Protein AF-A0A9X8HI35-F1 (afdb_monomer_lite)

Organism: Aphanomyces astaci (NCBI:txid112090)

Sequence (193 aa):
MAGNSALKRKRQHNDDEKLNHTASVQFAREIKKIKAFEIQKVVKTLAKDPQNSALTASVEHLKSLDVAHLARRAMLSLGLDPPETKKAKASGSAAAGDNFELKALEASFLKHKRLLPLLNTWKAKAAERANKLFREENVILKQARENSKDDIADFLGENHKKNRPGQRARKQKALMEEQRKSGKAPPPSSTVP

Foldseek 3Di:
DDDPPDDPPPPDDDPLQVLLVVLLVVQLVQLVVVLVVVLVVLVVVCVVPVPPPVSVVVNVLSVPDDSSVLSCVLCVVLVRHHDDDPPDPPPPDDDPVSVVVSVVVSVVSSVDPSCVVSSVVSSVVSVVVVVVVVVVVVVVVVVVVVVVVVVVCVVVVVPPPDPDDDPVVVVVVVVVVVCVVVPPDDDPPPDDD

pLDDT: mean 79.18, std 15.28, range [38.41, 95.38]

Secondary structure (DSSP, 8-state):
-----S--------HHHHHHHHHHHHHHHHHHHHHHHHHHHHHHHHTT-TT-HHHHHHHHHHHH--HHHHHHHHHHHTT--PPPP------S---HHHHHHHHHHHHHHHT-TTTHHHHHHHHHHHHHHHHHHHHHHHHHHHHHHHHHHHHHHHHTT----PPPPPHHHHHHHHHHHHHHHTT-PPPP-----

Structure (mmCIF, N/CA/C/O backbone):
data_AF-A0A9X8HI35-F1
#
_entry.id   AF-A0A9X8HI35-F1
#
loop_
_atom_site.group_PDB
_atom_site.id
_atom_site.type_symbol
_atom_site.label_atom_id
_atom_site.label_alt_id
_atom_site.label_comp_id
_atom_site.label_asym_id
_atom_site.label_entity_id
_atom_site.label_seq_id
_atom_site.pdbx_PDB_ins_code
_atom_site.Cartn_x
_atom_site.Cartn_y
_atom_site.Cartn_z
_atom_site.occupancy
_atom_site.B_iso_or_equiv
_atom_site.auth_seq_id
_atom_site.auth_comp_id
_atom_site.auth_asym_id
_atom_site.auth_atom_id
_atom_site.pdbx_PDB_model_num
ATOM 1 N N . MET A 1 1 ? -19.971 -35.769 -17.568 1.00 54.28 1 MET A N 1
ATOM 2 C CA . MET A 1 1 ? -18.980 -35.983 -16.486 1.00 54.28 1 MET A CA 1
ATOM 3 C C . MET A 1 1 ? -17.585 -35.865 -17.093 1.00 54.28 1 MET A C 1
ATOM 5 O O . MET A 1 1 ? -17.437 -36.287 -18.228 1.00 54.28 1 MET A O 1
ATOM 9 N N . ALA A 1 2 ? -16.627 -35.299 -16.344 1.00 44.62 2 ALA A N 1
ATOM 10 C CA . ALA A 1 2 ? -15.348 -34.675 -16.748 1.00 44.62 2 ALA A CA 1
ATOM 11 C C . ALA A 1 2 ? -15.542 -33.236 -17.281 1.00 44.62 2 ALA A C 1
ATOM 13 O O . ALA A 1 2 ? -16.108 -33.038 -18.342 1.00 44.62 2 ALA A O 1
ATOM 14 N N . GLY A 1 3 ? -15.220 -32.147 -16.583 1.00 45.53 3 GLY A N 1
ATOM 15 C CA . GLY A 1 3 ? -14.234 -31.952 -15.520 1.00 45.53 3 GLY A CA 1
ATOM 16 C C . GLY A 1 3 ? -13.039 -31.168 -16.065 1.00 45.53 3 GLY A C 1
ATOM 17 O O . GLY A 1 3 ? -11.926 -31.676 -16.048 1.00 45.53 3 GLY A O 1
ATOM 18 N N . ASN A 1 4 ? -13.260 -29.943 -16.568 1.00 47.03 4 ASN A N 1
ATOM 19 C CA . ASN A 1 4 ? -12.210 -29.015 -17.032 1.00 47.03 4 ASN A CA 1
ATOM 20 C C . ASN A 1 4 ? -11.392 -28.444 -15.854 1.00 47.03 4 ASN A C 1
ATOM 22 O O . ASN A 1 4 ? -11.236 -27.233 -15.691 1.00 47.03 4 ASN A O 1
ATOM 26 N N . SER A 1 5 ? -10.896 -29.313 -14.979 1.00 65.75 5 SER A N 1
ATOM 27 C CA . SER A 1 5 ? -10.271 -28.958 -13.712 1.00 65.75 5 SER A CA 1
ATOM 28 C C . SER A 1 5 ? -8.883 -29.575 -13.582 1.00 65.75 5 SER A C 1
ATOM 30 O O . SER A 1 5 ? -8.662 -30.345 -12.662 1.00 65.75 5 SER A O 1
ATOM 32 N N . ALA A 1 6 ? -7.942 -29.254 -14.473 1.00 55.19 6 ALA A N 1
ATOM 33 C CA . ALA A 1 6 ? -6.506 -29.401 -14.194 1.00 55.19 6 ALA A CA 1
ATOM 34 C C . ALA A 1 6 ? -5.659 -28.903 -15.368 1.00 55.19 6 ALA A C 1
ATOM 36 O O . ALA A 1 6 ? -5.258 -29.683 -16.214 1.00 55.19 6 ALA A O 1
ATOM 37 N N . LEU A 1 7 ? -5.386 -27.599 -15.410 1.00 50.47 7 LEU A N 1
ATOM 38 C CA . LEU A 1 7 ? -4.103 -27.020 -15.848 1.00 50.47 7 LEU A CA 1
ATOM 39 C C . LEU A 1 7 ? -4.205 -25.501 -15.676 1.00 50.47 7 LEU A C 1
ATOM 41 O O . LEU A 1 7 ? -4.096 -24.714 -16.617 1.00 50.47 7 LEU A O 1
ATOM 45 N N . LYS A 1 8 ? -4.415 -25.060 -14.426 1.00 59.38 8 LYS A N 1
ATOM 46 C CA . LYS A 1 8 ? -4.044 -23.694 -14.044 1.00 59.38 8 LYS A CA 1
ATOM 47 C C . LYS A 1 8 ? -2.522 -23.620 -14.154 1.00 59.38 8 LYS A C 1
ATOM 49 O O . LYS A 1 8 ? -1.819 -23.854 -13.175 1.00 59.38 8 LYS A O 1
ATOM 54 N N . ARG A 1 9 ? -2.006 -23.354 -15.359 1.00 61.84 9 ARG A N 1
ATOM 55 C CA . ARG A 1 9 ? -0.610 -22.957 -15.561 1.00 61.84 9 ARG A CA 1
ATOM 56 C C . ARG A 1 9 ? -0.344 -21.840 -14.553 1.00 61.84 9 ARG A C 1
ATOM 58 O O . ARG A 1 9 ? -1.060 -20.838 -14.568 1.00 61.84 9 ARG A O 1
ATOM 65 N N . LYS A 1 10 ? 0.596 -22.045 -13.620 1.00 62.88 10 LYS A N 1
ATOM 66 C CA . LYS A 1 10 ? 1.004 -21.002 -12.670 1.00 62.88 10 LYS A CA 1
ATOM 67 C C . LYS A 1 10 ? 1.406 -19.793 -13.508 1.00 62.88 10 LYS A C 1
ATOM 69 O O . LYS A 1 10 ? 2.416 -19.847 -14.204 1.00 62.88 10 LYS A O 1
ATOM 74 N N . ARG A 1 11 ? 0.586 -18.740 -13.487 1.00 71.94 11 ARG A N 1
ATOM 75 C CA . ARG A 1 11 ? 0.931 -17.470 -14.122 1.00 71.94 11 ARG A CA 1
ATOM 76 C C . ARG A 1 11 ? 2.255 -17.032 -13.503 1.00 71.94 11 ARG A C 1
ATOM 78 O O . ARG A 1 11 ? 2.352 -16.940 -12.280 1.00 71.94 11 ARG A O 1
ATOM 85 N N . GLN A 1 12 ? 3.284 -16.847 -14.325 1.00 77.25 12 GLN A N 1
ATOM 86 C CA . GLN A 1 12 ? 4.517 -16.258 -13.831 1.00 77.25 12 GLN A CA 1
ATOM 87 C C . GLN A 1 12 ? 4.224 -14.794 -13.522 1.00 77.25 12 GLN A C 1
ATOM 89 O O . GLN A 1 12 ? 3.840 -14.031 -14.406 1.00 77.25 12 GLN A O 1
ATOM 94 N N . HIS A 1 13 ? 4.324 -14.444 -12.245 1.00 80.06 13 HIS A N 1
ATOM 95 C CA . HIS A 1 13 ? 4.178 -13.069 -11.800 1.00 80.06 13 HIS A CA 1
ATOM 96 C C . HIS A 1 13 ? 5.459 -12.304 -12.119 1.00 80.06 13 HIS A C 1
ATOM 98 O O . HIS A 1 13 ? 6.551 -12.783 -11.796 1.00 80.06 13 HIS A O 1
ATOM 104 N N . ASN A 1 14 ? 5.319 -11.125 -12.725 1.00 85.75 14 ASN A N 1
ATOM 105 C CA . ASN A 1 14 ? 6.443 -10.208 -12.892 1.00 85.75 14 ASN A CA 1
ATOM 106 C C . ASN A 1 14 ? 6.928 -9.732 -11.508 1.00 85.75 14 ASN A C 1
ATOM 108 O O . ASN A 1 14 ? 6.175 -9.764 -10.530 1.00 85.75 14 ASN A O 1
ATOM 112 N N . ASP A 1 15 ? 8.174 -9.285 -11.408 1.00 82.94 15 ASP A N 1
ATOM 113 C CA . ASP A 1 15 ? 8.763 -8.811 -10.155 1.00 82.94 15 ASP A CA 1
ATOM 114 C C . ASP A 1 15 ? 7.980 -7.637 -9.555 1.00 82.94 15 ASP A C 1
ATOM 116 O O . ASP A 1 15 ? 7.817 -7.569 -8.338 1.00 82.94 15 ASP A O 1
ATOM 120 N N . ASP A 1 16 ? 7.372 -6.803 -10.399 1.00 82.88 16 ASP A N 1
ATOM 121 C CA . ASP A 1 16 ? 6.460 -5.735 -9.983 1.00 82.88 16 ASP A CA 1
ATOM 122 C C . ASP A 1 16 ? 5.192 -6.260 -9.305 1.00 82.88 16 ASP A C 1
ATOM 124 O O . ASP A 1 16 ? 4.789 -5.769 -8.249 1.00 82.88 16 ASP A O 1
ATOM 128 N N . GLU A 1 17 ? 4.576 -7.302 -9.869 1.00 85.75 17 GLU A N 1
ATOM 129 C CA . GLU A 1 17 ? 3.390 -7.924 -9.276 1.00 85.75 17 GLU A CA 1
ATOM 130 C C . GLU A 1 17 ? 3.735 -8.546 -7.914 1.00 85.75 17 GLU A C 1
ATOM 132 O O . GLU A 1 17 ? 2.966 -8.419 -6.958 1.00 85.75 17 GLU A O 1
ATOM 137 N N . LYS A 1 18 ? 4.919 -9.164 -7.790 1.00 87.62 18 LYS A N 1
ATOM 138 C CA . LYS A 1 18 ? 5.411 -9.719 -6.517 1.00 87.62 18 LYS A CA 1
ATOM 139 C C . LYS A 1 18 ? 5.688 -8.622 -5.490 1.00 87.62 18 LYS A C 1
ATOM 141 O O . LYS A 1 18 ? 5.337 -8.788 -4.317 1.00 87.62 18 LYS A O 1
ATOM 146 N N . LEU A 1 19 ? 6.301 -7.515 -5.912 1.00 87.50 19 LEU A N 1
ATOM 147 C CA . LEU A 1 19 ? 6.608 -6.370 -5.058 1.00 87.50 19 LEU A CA 1
ATOM 148 C C . LEU A 1 19 ? 5.316 -5.755 -4.507 1.00 87.50 19 LEU A C 1
ATOM 150 O O . LEU A 1 19 ? 5.168 -5.630 -3.290 1.00 87.50 19 LEU A O 1
ATOM 154 N N . ASN A 1 20 ? 4.352 -5.476 -5.388 1.00 89.50 20 ASN A N 1
ATOM 155 C CA . ASN A 1 20 ? 3.046 -4.925 -5.027 1.00 89.50 20 ASN A CA 1
ATOM 156 C C . ASN A 1 20 ? 2.252 -5.875 -4.126 1.00 89.50 20 ASN A C 1
ATOM 158 O O . ASN A 1 20 ? 1.667 -5.443 -3.133 1.00 89.50 20 ASN A O 1
ATOM 162 N N . HIS A 1 21 ? 2.258 -7.179 -4.419 1.00 90.12 21 HIS A N 1
ATOM 163 C CA . HIS A 1 21 ? 1.603 -8.173 -3.569 1.00 90.12 21 HIS A CA 1
ATOM 164 C C . HIS A 1 21 ? 2.208 -8.197 -2.160 1.00 90.12 21 HIS A C 1
ATOM 166 O O . HIS A 1 21 ? 1.486 -8.154 -1.163 1.00 90.12 21 HIS A O 1
ATOM 172 N N . THR A 1 22 ? 3.538 -8.216 -2.072 1.00 92.25 22 THR A N 1
ATOM 173 C CA . THR A 1 22 ? 4.248 -8.252 -0.790 1.00 92.25 22 THR A CA 1
ATOM 174 C C . THR A 1 22 ? 3.981 -6.985 0.023 1.00 92.25 22 THR A C 1
ATOM 176 O O . THR A 1 22 ? 3.682 -7.082 1.216 1.00 92.25 22 THR A O 1
ATOM 179 N N . ALA A 1 23 ? 4.014 -5.813 -0.619 1.00 91.81 23 ALA A N 1
ATOM 180 C CA . ALA A 1 23 ? 3.650 -4.542 0.002 1.00 91.81 23 ALA A CA 1
ATOM 181 C C . ALA A 1 23 ? 2.220 -4.592 0.539 1.00 91.81 23 ALA A C 1
ATOM 183 O O . ALA A 1 23 ? 1.993 -4.348 1.724 1.00 91.81 23 ALA A O 1
ATOM 184 N N . SER A 1 24 ? 1.267 -4.997 -0.302 1.00 92.25 24 SER A N 1
ATOM 185 C CA . SER A 1 24 ? -0.154 -5.067 0.040 1.00 92.25 24 SER A CA 1
ATOM 186 C C . SER A 1 24 ? -0.410 -5.933 1.268 1.00 92.25 24 SER A C 1
ATOM 188 O O . SER A 1 24 ? -1.075 -5.496 2.209 1.00 92.25 24 SER A O 1
ATOM 190 N N . VAL A 1 25 ? 0.181 -7.129 1.311 1.00 93.00 25 VAL A N 1
ATOM 191 C CA . VAL A 1 25 ? 0.040 -8.050 2.443 1.00 93.00 25 VAL A CA 1
ATOM 192 C C . VAL A 1 25 ? 0.613 -7.445 3.724 1.00 93.00 25 VAL A C 1
ATOM 194 O O . VAL A 1 25 ? -0.009 -7.561 4.782 1.00 93.00 25 VAL A O 1
ATOM 197 N N . GLN A 1 26 ? 1.775 -6.792 3.660 1.00 94.12 26 GLN A N 1
ATOM 198 C CA . GLN A 1 26 ? 2.386 -6.172 4.837 1.00 94.12 26 GLN A CA 1
ATOM 199 C C . GLN A 1 26 ? 1.578 -4.971 5.340 1.00 94.12 26 GLN A C 1
ATOM 201 O O . GLN A 1 26 ? 1.281 -4.907 6.535 1.00 94.12 26 GLN A O 1
ATOM 206 N N . PHE A 1 27 ? 1.155 -4.074 4.444 1.00 93.75 27 PHE A N 1
ATOM 207 C CA . PHE A 1 27 ? 0.306 -2.932 4.787 1.00 93.75 27 PHE A CA 1
ATOM 208 C C . PHE A 1 27 ? -1.019 -3.386 5.400 1.00 93.75 27 PHE A C 1
ATOM 210 O O . PHE A 1 27 ? -1.382 -2.921 6.478 1.00 93.75 27 PHE A O 1
ATOM 217 N N . ALA A 1 28 ? -1.707 -4.348 4.781 1.00 93.12 28 ALA A N 1
ATOM 218 C CA . ALA A 1 28 ? -2.974 -4.863 5.292 1.00 93.12 28 ALA A CA 1
ATOM 219 C C . ALA A 1 28 ? -2.822 -5.501 6.683 1.00 93.12 28 ALA A C 1
ATOM 221 O O . ALA A 1 28 ? -3.649 -5.270 7.569 1.00 93.12 28 ALA A O 1
ATOM 222 N N . ARG A 1 29 ? -1.751 -6.276 6.909 1.00 94.56 29 ARG A N 1
ATOM 223 C CA . ARG A 1 29 ? -1.463 -6.877 8.222 1.00 94.56 29 ARG A CA 1
ATOM 224 C C . ARG A 1 29 ? -1.240 -5.814 9.289 1.00 94.56 29 ARG A C 1
ATOM 226 O O . ARG A 1 29 ? -1.799 -5.935 10.377 1.00 94.56 29 ARG A O 1
ATOM 233 N N . GLU A 1 30 ? -0.445 -4.791 8.996 1.00 95.12 30 GLU A N 1
ATOM 234 C CA . GLU A 1 30 ? -0.119 -3.765 9.985 1.00 95.12 30 GLU A CA 1
ATOM 235 C C . GLU A 1 30 ? -1.318 -2.853 10.275 1.00 95.12 30 GLU A C 1
ATOM 237 O O . GLU A 1 30 ? -1.645 -2.619 11.438 1.00 95.12 30 GLU A O 1
ATOM 242 N N . ILE A 1 31 ? -2.066 -2.452 9.243 1.00 94.12 31 ILE A N 1
ATOM 243 C CA . ILE A 1 31 ? -3.315 -1.692 9.396 1.00 94.12 31 ILE A CA 1
ATOM 244 C C . ILE A 1 31 ? -4.332 -2.481 10.227 1.00 94.12 31 ILE A C 1
ATOM 246 O O . ILE A 1 31 ? -4.966 -1.910 11.113 1.00 94.12 31 ILE A O 1
ATOM 250 N N . LYS A 1 32 ? -4.458 -3.800 10.021 1.00 94.75 32 LYS A N 1
ATOM 251 C CA . LYS A 1 32 ? -5.355 -4.647 10.823 1.00 94.75 32 LYS A CA 1
ATOM 252 C C . LYS A 1 32 ? -4.978 -4.645 12.309 1.00 94.75 32 LYS A C 1
ATOM 254 O O . LYS A 1 32 ? -5.872 -4.598 13.153 1.00 94.75 32 LYS A O 1
ATOM 259 N N . LYS A 1 33 ? -3.681 -4.657 12.641 1.00 94.62 33 LYS A N 1
ATOM 260 C CA . LYS A 1 33 ? -3.212 -4.556 14.036 1.00 94.62 33 LYS A CA 1
ATOM 261 C C . LYS A 1 33 ? -3.524 -3.191 14.642 1.00 94.62 33 LYS A C 1
ATOM 263 O O . LYS A 1 33 ? -3.998 -3.137 15.772 1.00 94.62 33 LYS A O 1
ATOM 268 N N . ILE A 1 34 ? -3.274 -2.108 13.902 1.00 93.75 34 ILE A N 1
ATOM 269 C CA . ILE A 1 34 ? -3.580 -0.739 14.348 1.00 93.75 34 ILE A CA 1
ATOM 270 C C . ILE A 1 34 ? -5.087 -0.606 14.593 1.00 93.75 34 ILE A C 1
ATOM 272 O O . ILE A 1 34 ? -5.496 -0.207 15.678 1.00 93.75 34 ILE A O 1
ATOM 276 N N . LYS A 1 35 ? -5.913 -1.053 13.639 1.00 94.12 35 LYS A N 1
ATOM 277 C CA . LYS A 1 35 ? -7.379 -1.045 13.739 1.00 94.12 35 LYS A CA 1
ATOM 278 C C . LYS A 1 35 ? -7.868 -1.792 14.980 1.00 94.12 35 LYS A C 1
ATOM 280 O O . LYS A 1 35 ? -8.684 -1.266 15.728 1.00 94.12 35 LYS A O 1
ATOM 285 N N . ALA A 1 36 ? -7.359 -3.001 15.221 1.00 94.69 36 ALA A N 1
ATOM 286 C CA . ALA A 1 36 ? -7.732 -3.786 16.396 1.00 94.69 36 ALA A CA 1
ATOM 287 C C . ALA A 1 36 ? -7.337 -3.092 17.710 1.00 94.69 36 ALA A C 1
ATOM 289 O O . ALA A 1 36 ? -8.118 -3.091 18.659 1.00 94.69 36 ALA A O 1
ATOM 290 N N . PHE A 1 37 ? -6.151 -2.481 17.755 1.00 94.38 37 PHE A N 1
ATOM 291 C CA . PHE A 1 37 ? -5.676 -1.750 18.927 1.00 94.38 37 PHE A CA 1
ATOM 292 C C . PHE A 1 37 ? -6.537 -0.515 19.231 1.00 94.38 37 PHE A C 1
ATOM 294 O O . PHE A 1 37 ? -6.932 -0.322 20.379 1.00 94.38 37 PHE A O 1
ATOM 301 N N . GLU A 1 38 ? -6.878 0.281 18.215 1.00 92.75 38 GLU A N 1
ATOM 302 C CA . GLU A 1 38 ? -7.747 1.453 18.384 1.00 92.75 38 GLU A CA 1
ATOM 303 C C . GLU A 1 38 ? -9.153 1.050 18.847 1.00 92.75 38 GLU A C 1
ATOM 305 O O . GLU A 1 38 ? -9.669 1.620 19.806 1.00 92.75 38 GLU A O 1
ATOM 310 N N . ILE A 1 39 ? -9.739 -0.007 18.268 1.00 94.50 39 ILE A N 1
ATOM 311 C CA . ILE A 1 39 ? -11.033 -0.536 18.732 1.00 94.50 39 ILE A CA 1
ATOM 312 C C . ILE A 1 39 ? -10.948 -0.949 20.205 1.00 94.50 39 ILE A C 1
ATOM 314 O O . ILE A 1 39 ? -11.803 -0.569 20.999 1.00 94.50 39 ILE A O 1
ATOM 318 N N . GLN A 1 40 ? -9.912 -1.696 20.600 1.00 95.12 40 GLN A N 1
ATOM 319 C CA . GLN A 1 40 ? -9.738 -2.115 21.994 1.00 95.12 40 GLN A CA 1
ATOM 320 C C . GLN A 1 40 ? -9.595 -0.925 22.945 1.00 95.12 40 GLN A C 1
ATOM 322 O O . GLN A 1 40 ? -10.119 -0.968 24.058 1.00 95.12 40 GLN A O 1
ATOM 327 N N . LYS A 1 41 ? -8.894 0.131 22.526 1.00 94.19 41 LYS A N 1
ATOM 328 C CA . LYS A 1 41 ? -8.730 1.354 23.312 1.00 94.19 41 LYS A CA 1
ATOM 329 C C . LYS A 1 41 ? -10.078 2.033 23.560 1.00 94.19 41 LYS A C 1
ATOM 331 O O . LYS A 1 41 ? -10.389 2.320 24.713 1.00 94.19 41 LYS A O 1
ATOM 336 N N . VAL A 1 42 ? -10.885 2.214 22.512 1.00 93.56 42 VAL A N 1
ATOM 337 C CA . VAL A 1 42 ? -12.211 2.8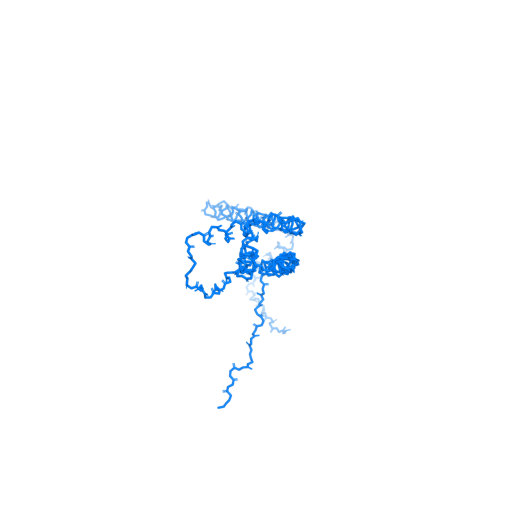49 22.610 1.00 93.56 42 VAL A CA 1
ATOM 338 C C . VAL A 1 42 ? -13.195 1.980 23.403 1.00 93.56 42 VAL A C 1
ATOM 340 O O . VAL A 1 42 ? -13.927 2.485 24.250 1.00 93.56 42 VAL A O 1
ATOM 343 N N . VAL A 1 43 ? -13.178 0.658 23.214 1.00 94.06 43 VAL A N 1
ATOM 344 C CA . VAL A 1 43 ? -14.035 -0.268 23.978 1.00 94.06 43 VAL A CA 1
ATOM 345 C C . VAL A 1 43 ? -13.685 -0.257 25.468 1.00 94.06 43 VAL A C 1
ATOM 347 O O . VAL A 1 43 ? -14.581 -0.255 26.307 1.00 94.06 43 VAL A O 1
ATOM 350 N N . LYS A 1 44 ? -12.396 -0.192 25.830 1.00 95.38 44 LYS A N 1
ATOM 351 C CA . LYS A 1 44 ? -11.973 -0.077 27.237 1.00 95.38 44 LYS A CA 1
ATOM 352 C C . LYS A 1 44 ? -12.441 1.222 27.892 1.00 95.38 44 LYS A C 1
ATOM 354 O O . LYS A 1 44 ? -12.706 1.221 29.091 1.00 95.38 44 LYS A O 1
ATOM 359 N N . THR A 1 45 ? -12.518 2.322 27.142 1.00 92.94 45 THR A N 1
ATOM 360 C CA . THR A 1 45 ? -13.090 3.578 27.650 1.00 92.94 45 THR A CA 1
ATOM 361 C C . THR A 1 45 ? -14.611 3.505 27.745 1.00 92.94 45 THR A C 1
ATOM 363 O O . THR A 1 45 ? -15.156 3.904 28.766 1.00 92.94 45 THR A O 1
ATOM 366 N N . LEU A 1 46 ? -15.280 2.906 26.755 1.00 92.75 46 LEU A N 1
ATOM 367 C CA . LEU A 1 46 ? -16.733 2.705 26.753 1.00 92.75 46 LEU A CA 1
ATOM 368 C C . LEU A 1 46 ? -17.192 1.802 27.909 1.00 92.75 46 LEU A C 1
ATOM 370 O O . LEU A 1 46 ? -18.243 2.024 28.487 1.00 92.75 46 LEU A O 1
ATOM 374 N N . ALA A 1 47 ? -16.379 0.824 28.316 1.00 92.44 47 ALA A N 1
ATOM 375 C CA . ALA A 1 47 ? -16.672 -0.010 29.483 1.00 92.44 47 ALA A CA 1
ATOM 376 C C . ALA A 1 47 ? -16.783 0.791 30.798 1.00 92.44 47 ALA A C 1
ATOM 378 O O . ALA A 1 47 ? -17.405 0.315 31.743 1.00 92.44 47 ALA A O 1
ATOM 379 N N . LYS A 1 48 ? -16.180 1.987 30.868 1.00 93.88 48 LYS A N 1
ATOM 380 C CA . LYS A 1 48 ? -16.282 2.901 32.019 1.00 93.88 48 LYS A CA 1
ATOM 381 C C . LYS A 1 48 ? -17.457 3.873 31.903 1.00 93.88 48 LYS A C 1
ATOM 383 O O . LYS A 1 48 ? -17.925 4.357 32.925 1.00 93.88 48 LYS A O 1
ATOM 388 N N . ASP A 1 49 ? -17.902 4.154 30.681 1.00 91.94 49 ASP A N 1
ATOM 389 C CA . ASP A 1 49 ? -19.019 5.050 30.373 1.00 91.94 49 ASP A CA 1
ATOM 390 C C . ASP A 1 49 ? -19.853 4.476 29.207 1.00 91.94 49 ASP A C 1
ATOM 392 O O . ASP A 1 49 ? -19.650 4.842 28.042 1.00 91.94 49 ASP A O 1
ATOM 396 N N . PRO A 1 50 ? -20.764 3.524 29.495 1.00 89.94 50 PRO A N 1
ATOM 397 C CA . PRO A 1 50 ? -21.486 2.790 28.456 1.00 89.94 50 PRO A CA 1
ATOM 398 C C . PRO A 1 50 ? -22.517 3.623 27.688 1.00 89.94 50 PRO A C 1
ATOM 400 O O . PRO A 1 50 ? -22.942 3.213 26.613 1.00 89.94 50 PRO A O 1
ATOM 403 N N . GLN A 1 51 ? -22.938 4.769 28.231 1.00 92.00 51 GLN A N 1
ATOM 404 C CA . GLN A 1 51 ? -23.954 5.637 27.621 1.00 92.00 51 GLN A CA 1
ATOM 405 C C . GLN A 1 51 ? -23.343 6.673 26.665 1.00 92.00 51 GLN A C 1
ATOM 407 O O . GLN A 1 51 ? -24.053 7.496 26.087 1.00 92.00 51 GLN A O 1
ATOM 412 N N . ASN A 1 52 ? -22.025 6.633 26.461 1.00 92.62 52 ASN A N 1
ATOM 413 C CA . ASN A 1 52 ? -21.333 7.560 25.583 1.00 92.62 52 ASN A CA 1
ATOM 414 C C . ASN A 1 52 ? -21.591 7.237 24.099 1.00 92.62 52 ASN A C 1
ATOM 416 O O . ASN A 1 52 ? -20.946 6.372 23.490 1.00 92.62 52 ASN A O 1
ATOM 420 N N . SER A 1 53 ? -22.537 7.958 23.497 1.00 90.12 53 SER A N 1
ATOM 421 C CA . SER A 1 53 ? -22.919 7.797 22.088 1.00 90.12 53 SER A CA 1
ATOM 422 C C . SER A 1 53 ? -21.767 8.087 21.117 1.00 90.12 53 SER A C 1
ATOM 424 O O . SER A 1 53 ? -21.624 7.388 20.114 1.00 90.12 53 SER A O 1
ATOM 426 N N . ALA A 1 54 ? -20.883 9.039 21.436 1.00 89.19 54 ALA A N 1
ATOM 427 C CA . ALA A 1 54 ? -19.743 9.400 20.590 1.00 89.19 54 ALA A CA 1
ATOM 428 C C . ALA A 1 54 ? -18.677 8.290 20.528 1.00 89.19 54 ALA A C 1
ATOM 430 O O . ALA A 1 54 ? -18.146 7.978 19.456 1.00 89.19 54 ALA A O 1
ATOM 431 N N . LEU A 1 55 ? -18.378 7.648 21.665 1.00 90.38 55 LEU A N 1
ATOM 432 C CA . LEU A 1 55 ? -17.474 6.493 21.701 1.00 90.38 55 LEU A CA 1
ATOM 433 C C . LEU A 1 55 ? -18.080 5.286 20.970 1.00 90.38 55 LEU A C 1
ATOM 435 O O . LEU A 1 55 ? -17.358 4.563 20.283 1.00 90.38 55 LEU A O 1
ATOM 439 N N . THR A 1 56 ? -19.398 5.098 21.066 1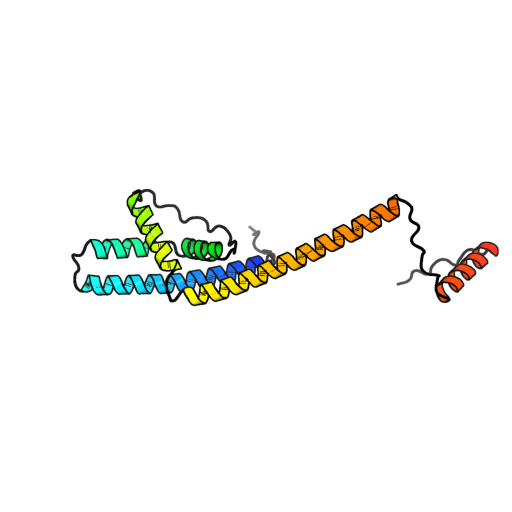.00 89.69 56 THR A N 1
ATOM 440 C CA . THR A 1 56 ? -20.116 4.036 20.344 1.00 89.69 56 THR A CA 1
ATOM 441 C C . THR A 1 56 ? -20.022 4.230 18.827 1.00 89.69 56 THR A C 1
ATOM 443 O O . THR A 1 56 ? -19.566 3.321 18.129 1.00 89.69 56 THR A O 1
ATOM 446 N N . ALA A 1 57 ? -20.314 5.436 18.326 1.00 88.94 57 ALA A N 1
ATOM 447 C CA . ALA A 1 57 ? -20.156 5.786 16.911 1.00 88.94 57 ALA A CA 1
ATOM 448 C C . ALA A 1 57 ? -18.705 5.606 16.424 1.00 88.94 57 ALA A C 1
ATOM 450 O O . ALA A 1 57 ? -18.454 5.042 15.359 1.00 88.94 57 ALA A O 1
ATOM 451 N N . SER A 1 58 ? -17.720 5.982 17.249 1.00 88.19 58 SER A N 1
ATOM 452 C CA . SER A 1 58 ? -16.295 5.796 16.930 1.00 88.19 58 SER A CA 1
ATOM 453 C C . SER A 1 58 ? -15.922 4.321 16.720 1.00 88.19 58 SER A C 1
ATOM 455 O O . SER A 1 58 ? -15.141 3.995 15.823 1.00 88.19 58 SER A O 1
ATOM 457 N N . VAL A 1 59 ? -16.481 3.402 17.518 1.00 90.75 59 VAL A N 1
ATOM 458 C CA . VAL A 1 59 ? -16.272 1.954 17.334 1.00 90.75 59 VAL A CA 1
ATOM 459 C C . VAL A 1 59 ? -16.892 1.471 16.023 1.00 90.75 59 VAL A C 1
ATOM 461 O O . VAL A 1 59 ? -16.287 0.643 15.338 1.00 90.75 59 VAL A O 1
ATOM 464 N N . GLU A 1 60 ? -18.072 1.966 15.658 1.00 89.75 60 GLU A N 1
ATOM 465 C CA . GLU A 1 60 ? -18.737 1.615 14.399 1.00 89.75 60 GLU A CA 1
ATOM 466 C C . GLU A 1 60 ? -17.962 2.123 13.179 1.00 89.75 60 GLU A C 1
ATOM 468 O O . GLU A 1 60 ? -17.698 1.338 12.264 1.00 89.75 60 GLU A O 1
ATOM 473 N N . HIS A 1 61 ? -17.477 3.367 13.212 1.00 87.50 61 HIS A N 1
ATOM 474 C CA . HIS A 1 61 ? -16.598 3.928 12.179 1.00 87.50 61 HIS A CA 1
ATOM 475 C C . HIS A 1 61 ? -15.296 3.132 12.042 1.00 87.50 61 HIS A C 1
ATOM 477 O O . HIS A 1 61 ? -14.864 2.790 10.939 1.00 87.50 61 HIS A O 1
ATOM 483 N N . LEU A 1 62 ? -14.675 2.749 13.162 1.00 90.19 62 LEU A N 1
ATOM 484 C CA . LEU A 1 62 ? -13.494 1.891 13.118 1.00 90.19 62 LEU A CA 1
ATOM 485 C C . LEU A 1 62 ? -13.822 0.529 12.499 1.00 90.19 62 LEU A C 1
ATOM 487 O O . LEU A 1 62 ? -13.036 0.028 11.695 1.00 90.19 62 LEU A O 1
ATOM 491 N N . LYS A 1 63 ? -14.968 -0.080 12.826 1.00 89.75 63 LYS A N 1
ATOM 492 C CA . LYS A 1 63 ? -15.402 -1.364 12.249 1.00 89.75 63 LYS A CA 1
ATOM 493 C C . LYS A 1 63 ? -15.650 -1.264 10.743 1.00 89.75 63 LYS A C 1
ATOM 495 O O . LYS A 1 63 ? -15.202 -2.173 10.039 1.00 89.75 63 LYS A O 1
ATOM 500 N N . SER A 1 64 ? -16.249 -0.178 10.253 1.00 88.06 64 SER A N 1
ATOM 501 C CA . SER A 1 64 ? -16.574 0.020 8.832 1.00 88.06 64 SER A CA 1
ATOM 502 C C . SER A 1 64 ? -15.364 0.318 7.935 1.00 88.06 64 SER A C 1
ATOM 504 O O . SER A 1 64 ? -15.456 0.124 6.725 1.00 88.06 64 SER A O 1
ATOM 506 N N . LEU A 1 65 ? -14.207 0.697 8.498 1.00 88.31 65 LEU A N 1
ATOM 507 C CA . LEU A 1 65 ? -12.979 0.927 7.722 1.00 88.31 65 LEU A CA 1
ATOM 508 C C . LEU A 1 65 ? -12.565 -0.286 6.873 1.00 88.31 65 LEU A C 1
ATOM 510 O O . LEU A 1 65 ? -12.268 -1.363 7.413 1.00 88.31 65 LEU A O 1
ATOM 514 N N . ASP A 1 66 ? -12.409 -0.068 5.568 1.00 88.88 66 ASP A N 1
ATOM 515 C CA . ASP A 1 66 ? -11.851 -1.049 4.640 1.00 88.88 66 ASP A CA 1
ATOM 516 C C . ASP A 1 66 ? -10.311 -1.052 4.696 1.00 88.88 66 ASP A C 1
ATOM 518 O O . ASP A 1 66 ? -9.619 -0.161 4.199 1.00 88.88 66 ASP A O 1
ATOM 522 N N . VAL A 1 67 ? -9.764 -2.112 5.296 1.00 91.06 67 VAL A N 1
ATOM 523 C CA . VAL A 1 67 ? -8.316 -2.329 5.433 1.00 91.06 67 VAL A CA 1
ATOM 524 C C . VAL A 1 67 ? -7.629 -2.467 4.072 1.00 91.06 67 VAL A C 1
ATOM 526 O O . VAL A 1 67 ? -6.496 -2.010 3.915 1.00 91.06 67 VAL A O 1
ATOM 529 N N . ALA A 1 68 ? -8.286 -3.096 3.095 1.00 89.31 68 ALA A N 1
ATOM 530 C CA . ALA A 1 68 ? -7.714 -3.308 1.771 1.00 89.31 68 ALA A CA 1
ATOM 531 C C . ALA A 1 68 ? -7.632 -1.984 1.002 1.00 89.31 68 ALA A C 1
ATOM 533 O O . ALA A 1 68 ? -6.592 -1.679 0.413 1.00 89.31 68 ALA A O 1
ATOM 534 N N . HIS A 1 69 ? -8.683 -1.163 1.093 1.00 88.44 69 HIS A N 1
ATOM 535 C CA . HIS A 1 69 ? -8.687 0.187 0.534 1.00 88.44 69 HIS A CA 1
ATOM 536 C C . HIS A 1 69 ? -7.572 1.054 1.132 1.00 88.44 69 HIS A C 1
ATOM 538 O O . HIS A 1 69 ? -6.812 1.695 0.404 1.00 88.44 69 HIS A O 1
ATOM 544 N N . LEU A 1 70 ? -7.409 1.015 2.455 1.00 90.12 70 LEU A N 1
ATOM 545 C CA . LEU A 1 70 ? -6.395 1.803 3.147 1.00 90.12 70 LEU A CA 1
ATOM 546 C C . LEU A 1 70 ? -4.966 1.361 2.802 1.00 90.12 70 LEU A C 1
ATOM 548 O O . LEU A 1 70 ? -4.092 2.197 2.567 1.00 90.12 70 LEU A O 1
ATOM 552 N N . ALA A 1 71 ? -4.734 0.048 2.705 1.00 91.44 71 ALA A N 1
ATOM 553 C CA . ALA A 1 71 ? -3.463 -0.506 2.248 1.00 91.44 71 ALA A CA 1
ATOM 554 C C . ALA A 1 71 ? -3.147 -0.077 0.807 1.00 91.44 71 ALA A C 1
ATOM 556 O O . ALA A 1 71 ? -2.010 0.291 0.507 1.00 91.44 71 ALA A O 1
ATOM 557 N N . ARG A 1 72 ? -4.153 -0.068 -0.078 1.00 89.94 72 ARG A N 1
ATOM 558 C CA . ARG A 1 72 ? -4.022 0.453 -1.445 1.00 89.94 72 ARG A CA 1
ATOM 559 C C . ARG A 1 72 ? -3.636 1.924 -1.462 1.00 89.94 72 ARG A C 1
ATOM 561 O O . ARG A 1 72 ? -2.682 2.292 -2.141 1.00 89.94 72 ARG A O 1
ATOM 568 N N . ARG A 1 73 ? -4.324 2.750 -0.679 1.00 89.56 73 ARG A N 1
ATOM 569 C CA . ARG A 1 73 ? -4.039 4.184 -0.579 1.00 89.56 73 ARG A CA 1
ATOM 570 C C . ARG A 1 73 ? -2.622 4.461 -0.061 1.00 89.56 73 ARG A C 1
ATOM 572 O O . ARG A 1 73 ? -1.944 5.334 -0.597 1.00 89.56 73 ARG A O 1
ATOM 579 N N . ALA A 1 74 ? -2.151 3.682 0.916 1.00 90.12 74 ALA A N 1
ATOM 580 C CA . ALA A 1 74 ? -0.770 3.745 1.397 1.00 90.12 74 ALA A CA 1
ATOM 581 C C . ALA A 1 74 ? 0.236 3.442 0.275 1.00 90.12 74 ALA A C 1
ATOM 583 O O . ALA A 1 74 ? 1.165 4.213 0.061 1.00 90.12 74 ALA A O 1
ATOM 584 N N . MET A 1 75 ? 0.028 2.363 -0.480 1.00 91.19 75 MET A N 1
ATOM 585 C CA . MET A 1 75 ? 0.909 1.981 -1.591 1.00 91.19 75 MET A CA 1
ATOM 586 C C . MET A 1 75 ? 0.931 3.019 -2.721 1.00 91.19 75 MET A C 1
ATOM 588 O O . MET A 1 75 ? 2.013 3.381 -3.180 1.00 91.19 75 MET A O 1
ATOM 592 N N . LEU A 1 76 ? -0.229 3.558 -3.106 1.00 89.69 76 LEU A N 1
ATOM 593 C CA . LEU A 1 76 ? -0.324 4.610 -4.125 1.00 89.69 76 LEU A CA 1
ATOM 594 C C . LEU A 1 76 ? 0.459 5.867 -3.728 1.00 89.69 76 LEU A C 1
ATOM 596 O O . LEU A 1 76 ? 1.123 6.466 -4.568 1.00 89.69 76 LEU A O 1
ATOM 600 N N . SER A 1 77 ? 0.464 6.233 -2.439 1.00 87.75 77 SER A N 1
ATOM 601 C CA . SER A 1 77 ? 1.265 7.368 -1.950 1.00 87.75 77 SER A CA 1
ATOM 602 C C . SER A 1 77 ? 2.781 7.170 -2.095 1.00 87.75 77 SER A C 1
ATOM 604 O O . SER A 1 77 ? 3.539 8.136 -2.039 1.00 87.75 77 SER A O 1
ATOM 606 N N . LEU A 1 78 ? 3.222 5.925 -2.295 1.00 88.06 78 LEU A N 1
ATOM 607 C CA . LEU A 1 78 ? 4.616 5.548 -2.517 1.00 88.06 78 LEU A CA 1
ATOM 608 C C . LEU A 1 78 ? 4.948 5.337 -4.004 1.00 88.06 78 LEU A C 1
ATOM 610 O O . LEU A 1 78 ? 6.068 4.939 -4.313 1.00 88.06 78 LEU A O 1
ATOM 614 N N . GLY A 1 79 ? 3.996 5.565 -4.917 1.00 84.50 79 GLY A N 1
ATOM 615 C CA . GLY A 1 79 ? 4.170 5.298 -6.349 1.00 84.50 79 GLY A CA 1
ATOM 616 C C . GLY A 1 79 ? 4.121 3.811 -6.721 1.00 84.50 79 GLY A C 1
ATOM 617 O O . GLY A 1 79 ? 4.553 3.432 -7.809 1.00 84.50 79 GLY A O 1
ATOM 618 N N . LEU A 1 80 ? 3.618 2.955 -5.825 1.00 86.31 80 LEU A N 1
ATOM 619 C CA . LEU A 1 80 ? 3.290 1.566 -6.143 1.00 86.31 80 LEU A CA 1
ATOM 620 C C . LEU A 1 80 ? 1.869 1.510 -6.704 1.00 86.31 80 LEU A C 1
ATOM 622 O O . LEU A 1 80 ? 0.972 2.145 -6.154 1.00 86.31 80 LEU A O 1
ATOM 626 N N . ASP A 1 81 ? 1.656 0.710 -7.748 1.00 83.31 81 ASP A N 1
ATOM 627 C CA . ASP A 1 81 ? 0.341 0.541 -8.380 1.00 83.31 81 ASP A CA 1
ATOM 628 C C . ASP A 1 81 ? -0.216 -0.875 -8.142 1.00 83.31 81 ASP A C 1
ATOM 630 O O . ASP A 1 81 ? -0.062 -1.779 -8.971 1.00 83.31 81 ASP A O 1
ATOM 634 N N . PRO A 1 82 ? -0.783 -1.140 -6.951 1.00 82.88 82 PRO A N 1
ATOM 635 C CA . PRO A 1 82 ? -1.407 -2.417 -6.654 1.00 82.88 82 PRO A CA 1
ATOM 636 C C . PRO A 1 82 ? -2.728 -2.562 -7.431 1.00 82.88 82 PRO A C 1
ATOM 638 O O . PRO A 1 82 ? -3.479 -1.586 -7.563 1.00 82.88 82 PRO A O 1
ATOM 641 N N . PRO A 1 83 ? -3.073 -3.791 -7.862 1.00 78.38 83 PRO A N 1
ATOM 642 C CA . PRO A 1 83 ? -4.298 -4.039 -8.611 1.00 78.38 83 PRO A CA 1
ATOM 643 C C . PRO A 1 83 ? -5.530 -3.560 -7.838 1.00 78.38 83 PRO A C 1
ATOM 645 O O . PRO A 1 83 ? -5.591 -3.675 -6.610 1.00 78.38 83 PRO A O 1
ATOM 648 N N . GLU A 1 84 ? -6.521 -3.046 -8.569 1.00 75.12 84 GLU A N 1
ATOM 649 C CA . GLU A 1 84 ? -7.808 -2.641 -8.003 1.00 75.12 84 GLU A CA 1
ATOM 650 C C . GLU A 1 84 ? -8.418 -3.802 -7.207 1.00 75.12 84 GLU A C 1
ATOM 652 O O . GLU A 1 84 ? -8.759 -4.866 -7.735 1.00 75.12 84 GLU A O 1
ATOM 657 N N . THR A 1 85 ? -8.565 -3.597 -5.902 1.00 67.06 85 THR A N 1
ATOM 658 C CA . THR A 1 85 ? -9.366 -4.482 -5.067 1.00 67.06 85 THR A CA 1
ATOM 659 C C . THR A 1 85 ? -10.817 -4.234 -5.440 1.00 67.06 85 THR A C 1
ATOM 661 O O . THR A 1 85 ? -11.282 -3.100 -5.319 1.00 67.06 85 THR A O 1
ATOM 664 N N . LYS A 1 86 ? -11.539 -5.268 -5.900 1.00 59.84 86 LYS A N 1
ATOM 665 C CA . LYS A 1 86 ? -12.989 -5.178 -6.131 1.00 59.84 86 LYS A CA 1
ATOM 666 C C . LYS A 1 86 ? -13.612 -4.535 -4.894 1.00 59.84 86 LYS A C 1
ATOM 668 O O . LYS A 1 86 ? -13.537 -5.132 -3.821 1.00 59.84 86 LYS A O 1
ATOM 673 N N . LYS A 1 87 ? -14.146 -3.315 -5.037 1.00 55.28 87 LYS A N 1
ATOM 674 C CA . LYS A 1 87 ? -14.773 -2.593 -3.926 1.00 55.28 87 LYS A CA 1
ATOM 675 C C . LYS A 1 87 ? -15.749 -3.546 -3.247 1.00 55.28 87 LYS A C 1
ATOM 677 O O . LYS A 1 87 ? -16.610 -4.118 -3.923 1.00 55.28 87 LYS A O 1
ATOM 682 N N . ALA A 1 88 ? -15.605 -3.732 -1.936 1.00 51.44 88 ALA A N 1
ATOM 683 C CA . ALA A 1 88 ? -16.684 -4.311 -1.157 1.00 51.44 88 ALA A CA 1
ATOM 684 C C . ALA A 1 88 ? -17.935 -3.476 -1.462 1.00 51.44 88 ALA A C 1
ATOM 686 O O . ALA A 1 88 ? -17.859 -2.247 -1.498 1.00 51.44 88 ALA A O 1
ATOM 687 N N . LYS A 1 89 ? -19.033 -4.156 -1.808 1.00 42.41 89 LYS A N 1
ATOM 688 C CA . LYS A 1 89 ? -20.315 -3.560 -2.196 1.00 42.41 89 LYS A CA 1
ATOM 689 C C . LYS A 1 89 ? -20.600 -2.389 -1.255 1.00 42.41 89 LYS A C 1
ATOM 691 O O . LYS A 1 89 ? -20.751 -2.616 -0.059 1.00 42.41 89 LYS A O 1
ATOM 696 N N . ALA A 1 90 ? -20.575 -1.161 -1.781 1.00 44.12 90 ALA A N 1
ATOM 697 C CA . ALA A 1 90 ? -20.819 0.031 -0.984 1.00 44.12 90 ALA A CA 1
ATOM 698 C C . ALA A 1 90 ? -22.172 -0.159 -0.297 1.00 44.12 90 ALA A C 1
ATOM 700 O O . ALA A 1 90 ? -23.192 -0.287 -0.977 1.00 44.12 90 ALA A O 1
ATOM 701 N N . SER A 1 91 ? -22.173 -0.267 1.030 1.00 43.25 91 SER A N 1
ATOM 702 C CA . SER A 1 91 ? -23.400 -0.205 1.811 1.00 43.25 91 SER A CA 1
ATOM 703 C C . SER A 1 91 ? -23.969 1.188 1.576 1.00 43.25 91 SER A C 1
ATOM 705 O O . SER A 1 91 ? -23.424 2.184 2.051 1.00 43.25 91 SER A O 1
ATOM 707 N N . GLY A 1 92 ? -24.979 1.262 0.714 1.00 44.56 92 GLY A N 1
ATOM 708 C CA . GLY A 1 92 ? -25.636 2.506 0.365 1.00 44.56 92 GLY A CA 1
ATOM 709 C C . GLY A 1 92 ? -26.302 3.097 1.600 1.00 44.56 92 GLY A C 1
ATOM 710 O O . GLY A 1 92 ? -27.213 2.475 2.127 1.00 44.56 92 GLY A O 1
ATOM 711 N N . SER A 1 93 ? -25.800 4.268 2.009 1.00 43.78 93 SER A N 1
ATOM 712 C CA . SER A 1 93 ? -26.426 5.344 2.806 1.00 43.78 93 SER A CA 1
ATOM 713 C C . SER A 1 93 ? -25.465 5.957 3.843 1.00 43.78 93 SER A C 1
ATOM 715 O O . SER A 1 93 ? -25.837 6.155 4.993 1.00 43.78 93 SER A O 1
ATOM 717 N N . ALA A 1 94 ? -24.219 6.265 3.475 1.00 51.00 94 ALA A N 1
ATOM 718 C CA . ALA A 1 94 ? -23.391 7.133 4.318 1.00 51.00 94 ALA A CA 1
ATOM 719 C C . ALA A 1 94 ? -23.727 8.591 3.983 1.00 51.00 94 ALA A C 1
ATOM 721 O O . ALA A 1 94 ? -23.635 8.983 2.813 1.00 51.00 94 ALA A O 1
ATOM 722 N N . ALA A 1 95 ? -24.125 9.387 4.978 1.00 55.09 95 ALA A N 1
ATOM 723 C CA . ALA A 1 95 ? -24.350 10.813 4.784 1.00 55.09 95 ALA A CA 1
ATOM 724 C C . ALA A 1 95 ? -23.042 11.495 4.328 1.00 55.09 95 ALA A C 1
ATOM 726 O O . ALA A 1 95 ? -21.936 10.967 4.492 1.00 55.09 95 ALA A O 1
ATOM 727 N N . ALA A 1 96 ? -23.137 12.685 3.727 1.00 55.09 96 ALA A N 1
ATOM 728 C CA . ALA A 1 96 ? -21.949 13.422 3.281 1.00 55.09 96 ALA A CA 1
ATOM 729 C C . ALA A 1 96 ? -20.959 13.704 4.437 1.00 55.09 96 ALA A C 1
ATOM 731 O O . ALA A 1 96 ? -19.749 13.723 4.206 1.00 55.09 96 ALA A O 1
ATOM 732 N N . GLY A 1 97 ? -21.466 13.847 5.671 1.00 59.16 97 GLY A N 1
ATOM 733 C CA . GLY A 1 97 ? -20.674 13.993 6.900 1.00 59.16 97 GLY A CA 1
ATOM 734 C C . GLY A 1 97 ? -19.876 12.738 7.268 1.00 59.16 97 GLY A C 1
ATOM 735 O O . GLY A 1 97 ? -18.662 12.827 7.450 1.00 59.16 97 GLY A O 1
ATOM 736 N N . ASP A 1 98 ? -20.506 11.559 7.250 1.00 61.34 98 ASP A N 1
ATOM 737 C CA . ASP A 1 98 ? -19.855 10.279 7.583 1.00 61.34 98 ASP A CA 1
ATOM 738 C C . ASP A 1 98 ? -18.664 9.989 6.662 1.00 61.34 98 ASP A C 1
ATOM 740 O O . ASP A 1 98 ? -17.625 9.487 7.084 1.00 61.34 98 ASP A O 1
ATOM 744 N N . ASN A 1 99 ? -18.775 10.364 5.383 1.00 70.00 99 ASN A N 1
ATOM 745 C CA . ASN A 1 99 ? -17.689 10.213 4.415 1.00 70.00 99 ASN A CA 1
ATOM 746 C C . ASN A 1 99 ? -16.482 11.116 4.716 1.00 70.00 99 ASN A C 1
ATOM 748 O O . ASN A 1 99 ? -15.349 10.753 4.383 1.00 70.00 99 ASN A O 1
ATOM 752 N N . PHE A 1 100 ? -16.699 12.300 5.295 1.00 76.56 100 PHE A N 1
ATOM 753 C CA . PHE A 1 100 ? -15.613 13.198 5.686 1.00 76.56 100 PHE A CA 1
ATOM 754 C C . PHE A 1 100 ? -14.868 12.652 6.906 1.00 76.56 100 PHE A C 1
ATOM 756 O O . PHE A 1 100 ? -13.637 12.573 6.883 1.00 76.56 100 PHE A O 1
ATOM 763 N N . GLU A 1 101 ? -15.602 12.200 7.924 1.00 75.75 101 GLU A N 1
ATOM 764 C CA . GLU A 1 101 ? -15.016 11.590 9.120 1.00 75.75 101 GLU A CA 1
ATOM 765 C C . GLU A 1 101 ? -14.243 10.316 8.786 1.00 75.75 101 GLU A C 1
ATOM 767 O O . GLU A 1 101 ? -13.109 10.145 9.243 1.00 75.75 101 GLU A O 1
ATOM 772 N N . LEU A 1 102 ? -14.789 9.467 7.908 1.00 77.25 102 LEU A N 1
ATOM 773 C CA . LEU A 1 102 ? -14.092 8.271 7.446 1.00 77.25 102 LEU A CA 1
ATOM 774 C C . LEU A 1 102 ? -12.772 8.638 6.753 1.00 77.25 102 LEU A C 1
ATOM 776 O O . LEU A 1 102 ? -11.730 8.082 7.083 1.00 77.25 102 LEU A O 1
ATOM 780 N N . LYS A 1 103 ? -12.773 9.629 5.849 1.00 81.19 103 LYS A N 1
ATOM 781 C CA . LYS A 1 103 ? -11.552 10.098 5.165 1.00 81.19 103 LYS A CA 1
ATOM 782 C C . LYS A 1 103 ? -10.519 10.690 6.127 1.00 81.19 103 LYS A C 1
ATOM 784 O O . LYS A 1 103 ? -9.319 10.485 5.931 1.00 81.19 103 LYS A O 1
ATOM 789 N N . ALA A 1 104 ? -10.954 11.427 7.148 1.00 84.62 104 ALA A N 1
ATOM 790 C CA . ALA A 1 104 ? -10.063 11.956 8.179 1.00 84.62 104 ALA A CA 1
ATOM 791 C C . ALA A 1 104 ? -9.440 10.819 9.007 1.00 84.62 104 ALA A C 1
ATOM 793 O O . ALA A 1 104 ? -8.229 10.814 9.256 1.00 84.62 104 ALA A O 1
ATOM 794 N N . LEU A 1 105 ? -10.244 9.811 9.351 1.00 84.69 105 LEU A N 1
ATOM 795 C CA . LEU A 1 105 ? -9.799 8.609 10.044 1.00 84.69 105 LEU A CA 1
ATOM 796 C C . LEU A 1 105 ? -8.775 7.835 9.198 1.00 84.69 105 LEU A C 1
ATOM 798 O O . LEU A 1 105 ? -7.694 7.518 9.692 1.00 84.69 105 LEU A O 1
ATOM 802 N N . GLU A 1 106 ? -9.036 7.626 7.906 1.00 85.94 106 GLU A N 1
ATOM 803 C CA . GLU A 1 106 ? -8.081 7.026 6.964 1.00 85.94 106 GLU A CA 1
ATOM 804 C C . GLU A 1 106 ? -6.743 7.783 6.941 1.00 85.94 106 GLU A C 1
ATOM 806 O O . GLU A 1 106 ? -5.670 7.181 7.048 1.00 85.94 106 GLU A O 1
ATOM 811 N N . ALA A 1 107 ? -6.789 9.116 6.849 1.00 86.88 107 ALA A N 1
ATOM 812 C CA . ALA A 1 107 ? -5.590 9.949 6.848 1.00 86.88 107 ALA A CA 1
ATOM 813 C C . ALA A 1 107 ? -4.798 9.835 8.162 1.00 86.88 107 ALA A C 1
ATOM 815 O O . ALA A 1 107 ? -3.565 9.876 8.138 1.00 86.88 107 ALA A O 1
ATOM 816 N N . SER A 1 108 ? -5.477 9.659 9.300 1.00 88.69 108 SER A N 1
ATOM 817 C CA . SER A 1 108 ? -4.815 9.461 10.593 1.00 88.69 108 SER A CA 1
ATOM 818 C C . SER A 1 108 ? -4.063 8.125 10.658 1.00 88.69 108 SER A C 1
ATOM 820 O O . SER A 1 108 ? -2.920 8.083 11.114 1.00 88.69 108 SER A O 1
ATOM 822 N N . PHE A 1 109 ? -4.638 7.051 10.106 1.00 87.94 109 PHE A N 1
ATOM 823 C CA . PHE A 1 109 ? -3.987 5.742 10.021 1.00 87.94 109 PHE A CA 1
ATOM 824 C C . PHE A 1 109 ? -2.731 5.776 9.148 1.00 87.94 109 PHE A C 1
ATOM 826 O O . PHE A 1 109 ? -1.720 5.169 9.504 1.00 87.94 109 PHE A O 1
ATOM 833 N N . LEU A 1 110 ? -2.761 6.512 8.033 1.00 86.06 110 LEU A N 1
ATOM 834 C CA . LEU A 1 110 ? -1.593 6.667 7.158 1.00 86.06 110 LEU A CA 1
ATOM 835 C C . LEU A 1 110 ? -0.440 7.426 7.831 1.00 86.06 110 LEU A C 1
ATOM 837 O O . LEU A 1 110 ? 0.717 7.227 7.475 1.00 86.06 110 LEU A O 1
ATOM 841 N N . LYS A 1 111 ? -0.739 8.255 8.836 1.00 88.81 111 LYS A N 1
ATOM 842 C CA . LYS A 1 111 ? 0.250 8.977 9.653 1.00 88.81 111 LYS A CA 1
ATOM 843 C C . LYS A 1 111 ? 0.620 8.232 10.939 1.00 88.81 111 LYS A C 1
ATOM 845 O O . LYS A 1 111 ? 1.381 8.746 11.757 1.00 88.81 111 LYS A O 1
ATOM 850 N N . HIS A 1 112 ? 0.085 7.031 11.152 1.00 91.12 112 HIS A N 1
ATOM 851 C CA . HIS A 1 112 ? 0.256 6.319 12.408 1.00 91.12 112 HIS A CA 1
ATOM 852 C C . HIS A 1 112 ? 1.716 5.885 12.617 1.00 91.12 112 HIS A C 1
ATOM 854 O O . HIS A 1 112 ? 2.334 5.263 11.751 1.00 91.12 112 HIS A O 1
ATOM 860 N N . LYS A 1 113 ? 2.254 6.124 13.821 1.00 91.88 113 LYS A N 1
ATOM 861 C CA . LYS A 1 113 ? 3.666 5.865 14.169 1.00 91.88 113 LYS A CA 1
ATOM 862 C C . LYS A 1 113 ? 4.147 4.437 13.894 1.00 91.88 113 LYS A C 1
ATOM 864 O O . LYS A 1 113 ? 5.307 4.236 13.569 1.00 91.88 113 LYS A O 1
ATOM 869 N N . ARG A 1 114 ? 3.263 3.436 14.012 1.00 89.94 114 ARG A N 1
ATOM 870 C CA . ARG A 1 114 ? 3.598 2.025 13.720 1.00 89.94 114 ARG A CA 1
ATOM 871 C C . ARG A 1 114 ? 3.672 1.725 12.224 1.00 89.94 114 ARG A C 1
ATOM 873 O O . ARG A 1 114 ? 4.364 0.795 11.833 1.00 89.94 114 ARG A O 1
ATOM 880 N N . LEU A 1 115 ? 2.974 2.507 11.402 1.00 90.69 115 LEU A N 1
ATOM 881 C CA . LEU A 1 115 ? 2.990 2.359 9.951 1.00 90.69 115 LEU A CA 1
ATOM 882 C C . LEU A 1 115 ? 4.194 3.074 9.323 1.00 90.69 115 LEU A C 1
ATOM 884 O O . LEU A 1 115 ? 4.673 2.657 8.275 1.00 90.69 115 LEU A O 1
ATOM 888 N N . LEU A 1 116 ? 4.711 4.117 9.977 1.00 89.19 116 LEU A N 1
ATOM 889 C CA . LEU A 1 116 ? 5.794 4.952 9.456 1.00 89.19 116 LEU A CA 1
ATOM 890 C C . LEU A 1 116 ? 7.079 4.179 9.084 1.00 89.19 116 LEU A C 1
ATOM 892 O O . LEU A 1 116 ? 7.580 4.398 7.980 1.00 89.19 116 LEU A O 1
ATOM 896 N N . PRO A 1 117 ? 7.603 3.239 9.901 1.00 92.06 117 PRO A N 1
ATOM 897 C CA . PRO A 1 117 ? 8.765 2.440 9.506 1.00 92.06 117 PRO A CA 1
ATOM 898 C C . PRO A 1 117 ? 8.496 1.625 8.239 1.00 92.06 117 PRO A C 1
ATOM 900 O O . PRO A 1 117 ? 9.330 1.587 7.339 1.00 92.06 117 PRO A O 1
ATOM 903 N N . LEU A 1 118 ? 7.299 1.036 8.142 1.00 92.38 118 LEU A N 1
ATOM 904 C CA . LEU A 1 118 ? 6.880 0.256 6.983 1.00 92.38 118 LEU A CA 1
ATOM 905 C C . LEU A 1 118 ? 6.796 1.139 5.730 1.00 92.38 118 LEU A C 1
ATOM 907 O O . LEU A 1 118 ? 7.333 0.770 4.688 1.00 92.38 118 LEU A O 1
ATOM 911 N N . LEU A 1 119 ? 6.193 2.327 5.839 1.00 90.75 119 LEU A N 1
ATOM 912 C CA . LEU A 1 119 ? 6.146 3.313 4.755 1.00 90.75 119 LEU A CA 1
ATOM 913 C C . LEU A 1 119 ? 7.549 3.694 4.278 1.00 90.75 119 LEU A C 1
ATOM 915 O O . LEU A 1 119 ? 7.790 3.701 3.077 1.00 90.75 119 LEU A O 1
ATOM 919 N N . ASN A 1 120 ? 8.487 3.948 5.192 1.00 91.81 120 ASN A N 1
ATOM 920 C CA . ASN A 1 120 ? 9.863 4.304 4.840 1.00 91.81 120 ASN A CA 1
ATOM 921 C C . ASN A 1 120 ? 10.586 3.165 4.110 1.00 91.81 120 ASN A C 1
ATOM 923 O O . ASN A 1 120 ? 11.220 3.401 3.081 1.00 91.81 120 ASN A O 1
ATOM 927 N N . THR A 1 121 ? 10.452 1.924 4.591 1.00 93.19 121 THR A N 1
ATOM 928 C CA . THR A 1 121 ? 11.025 0.747 3.920 1.00 93.19 121 THR A CA 1
ATOM 929 C C . THR A 1 121 ? 10.482 0.594 2.501 1.00 93.19 121 THR A C 1
ATOM 931 O O . THR A 1 121 ? 11.244 0.363 1.563 1.00 93.19 121 THR A O 1
ATOM 934 N N . TRP A 1 122 ? 9.169 0.736 2.321 1.00 93.62 122 TRP A N 1
ATOM 935 C CA . TRP A 1 122 ? 8.546 0.594 1.007 1.00 93.62 122 TRP A CA 1
ATOM 936 C C . TRP A 1 122 ? 8.802 1.787 0.092 1.00 93.62 122 TRP A C 1
ATOM 938 O O . TRP A 1 122 ? 8.929 1.590 -1.112 1.00 93.62 122 TRP A O 1
ATOM 948 N N . LYS A 1 123 ? 8.978 2.992 0.642 1.00 92.31 123 LYS A N 1
ATOM 949 C CA . LYS A 1 123 ? 9.430 4.170 -0.104 1.00 92.31 123 LYS A CA 1
ATOM 950 C C . LYS A 1 123 ? 10.818 3.947 -0.703 1.00 92.31 123 LYS A C 1
ATOM 952 O O . LYS A 1 123 ? 11.020 4.237 -1.876 1.00 92.31 123 LYS A O 1
ATOM 957 N N . ALA A 1 124 ? 11.749 3.393 0.076 1.00 92.62 124 ALA A N 1
ATOM 958 C CA . ALA A 1 124 ? 13.088 3.062 -0.411 1.00 92.62 124 ALA A CA 1
ATOM 959 C C . ALA A 1 124 ? 13.034 2.018 -1.540 1.00 92.62 124 ALA A C 1
ATOM 961 O O . ALA A 1 124 ? 13.585 2.247 -2.612 1.00 92.62 124 ALA A O 1
ATOM 962 N N . LYS A 1 125 ? 12.276 0.928 -1.353 1.00 91.50 125 LYS A N 1
ATOM 963 C CA . LYS A 1 125 ? 12.097 -0.105 -2.391 1.00 91.50 125 LYS A CA 1
ATOM 964 C C . LYS A 1 125 ? 11.426 0.424 -3.660 1.00 91.50 125 LYS A C 1
ATOM 966 O O . LYS A 1 125 ? 11.808 0.042 -4.763 1.00 91.50 125 LYS A O 1
ATOM 971 N N . ALA A 1 126 ? 10.430 1.297 -3.519 1.00 89.44 126 ALA A N 1
ATOM 972 C CA . ALA A 1 126 ? 9.774 1.934 -4.656 1.00 89.44 126 ALA A CA 1
ATOM 973 C C . ALA A 1 126 ? 10.745 2.851 -5.421 1.00 89.44 126 ALA A C 1
ATOM 975 O O . ALA A 1 126 ? 10.756 2.834 -6.650 1.00 89.44 126 ALA A O 1
ATOM 976 N N . ALA A 1 127 ? 11.606 3.587 -4.712 1.00 90.44 127 ALA A N 1
ATOM 977 C CA . ALA A 1 127 ? 12.644 4.413 -5.323 1.00 90.44 127 ALA A CA 1
ATOM 978 C C . ALA A 1 127 ? 13.718 3.574 -6.039 1.00 90.44 127 ALA A C 1
ATOM 980 O O . ALA A 1 127 ? 14.101 3.898 -7.161 1.00 90.44 127 ALA A O 1
ATOM 981 N N . GLU A 1 128 ? 14.174 2.470 -5.439 1.00 90.56 128 GLU A N 1
ATOM 982 C CA . GLU A 1 128 ? 15.092 1.520 -6.086 1.00 90.56 128 GLU A CA 1
ATOM 983 C C . GLU A 1 128 ? 14.497 0.951 -7.377 1.00 90.56 128 GLU A C 1
ATOM 985 O O . GLU A 1 128 ? 15.162 0.940 -8.415 1.00 90.56 128 GLU A O 1
ATOM 990 N N . ARG A 1 129 ? 13.222 0.545 -7.335 1.00 87.56 129 ARG A N 1
ATOM 991 C CA . ARG A 1 129 ? 12.480 0.094 -8.517 1.00 87.56 129 ARG A CA 1
ATOM 992 C C . ARG A 1 129 ? 12.417 1.180 -9.590 1.00 87.56 129 ARG A C 1
ATOM 994 O O . ARG A 1 129 ? 12.723 0.894 -10.742 1.00 87.56 129 ARG A O 1
ATOM 1001 N N . ALA A 1 130 ? 12.035 2.404 -9.228 1.00 87.88 130 ALA A N 1
ATOM 1002 C CA . ALA A 1 130 ? 11.952 3.514 -10.176 1.00 87.88 130 ALA A CA 1
ATOM 1003 C C . ALA A 1 130 ? 13.311 3.767 -10.846 1.00 87.88 130 ALA A C 1
ATOM 1005 O O . ALA A 1 130 ? 13.396 3.825 -12.068 1.00 87.88 130 ALA A O 1
ATOM 1006 N N . ASN A 1 131 ? 14.392 3.810 -10.063 1.00 90.31 131 ASN A N 1
ATOM 1007 C CA . ASN A 1 131 ? 15.751 3.969 -10.581 1.00 90.31 131 ASN A CA 1
ATOM 1008 C C . ASN A 1 131 ? 16.163 2.833 -11.527 1.00 90.31 131 ASN A C 1
ATOM 1010 O O . ASN A 1 131 ? 16.844 3.084 -12.521 1.00 90.31 131 ASN A O 1
ATOM 1014 N N . LYS A 1 132 ? 15.766 1.590 -11.232 1.00 89.06 132 LYS A N 1
ATOM 1015 C CA . LYS A 1 132 ? 16.017 0.444 -12.113 1.00 89.06 132 LYS A CA 1
ATOM 1016 C C . LYS A 1 132 ? 15.294 0.611 -13.453 1.00 89.06 132 LYS A C 1
ATOM 1018 O O . LYS A 1 132 ? 15.951 0.524 -14.486 1.00 89.06 132 LYS A O 1
ATOM 1023 N N . LEU A 1 133 ? 14.002 0.942 -13.428 1.00 86.88 133 LEU A N 1
ATOM 1024 C CA . LEU A 1 133 ? 13.209 1.180 -14.639 1.00 86.88 133 LEU A CA 1
ATOM 1025 C C . LEU A 1 133 ? 13.789 2.319 -15.484 1.00 86.88 133 LEU A C 1
ATOM 1027 O O . LEU A 1 133 ? 13.977 2.148 -16.683 1.00 86.88 133 LEU A O 1
ATOM 1031 N N . PHE A 1 134 ? 14.177 3.435 -14.860 1.00 89.00 134 PHE A N 1
ATOM 1032 C CA . PHE A 1 134 ? 14.824 4.540 -15.572 1.00 89.00 134 PHE A CA 1
ATOM 1033 C C . PHE A 1 134 ? 16.147 4.130 -16.226 1.00 89.00 134 PHE A C 1
ATOM 1035 O O . PHE A 1 134 ? 16.478 4.608 -17.310 1.00 89.00 134 PHE A O 1
ATOM 1042 N N . ARG A 1 135 ? 16.947 3.270 -15.586 1.00 89.62 135 ARG A N 1
ATOM 1043 C CA . ARG A 1 135 ? 18.198 2.775 -16.184 1.00 89.62 135 ARG A CA 1
ATOM 1044 C C . ARG A 1 135 ? 17.921 1.865 -17.374 1.00 89.62 135 ARG A C 1
ATOM 1046 O O . ARG A 1 135 ? 18.569 2.028 -18.401 1.00 89.62 135 ARG A O 1
ATOM 1053 N N . GLU A 1 136 ? 16.972 0.947 -17.238 1.00 88.38 136 GLU A N 1
ATOM 1054 C CA . GLU A 1 136 ? 16.574 0.024 -18.305 1.00 88.38 136 GLU A CA 1
ATOM 1055 C C . GLU A 1 136 ? 15.999 0.781 -19.510 1.00 88.38 136 GLU A C 1
ATOM 1057 O O . GLU A 1 136 ? 16.439 0.561 -20.637 1.00 88.38 136 GLU A O 1
ATOM 1062 N N . GLU A 1 137 ? 15.115 1.752 -19.278 1.00 86.88 137 GLU A N 1
ATOM 1063 C CA . GLU A 1 137 ? 14.567 2.620 -20.323 1.00 86.88 137 GLU A CA 1
ATOM 1064 C C . GLU A 1 137 ? 15.667 3.420 -21.033 1.00 86.88 137 GLU A C 1
ATOM 1066 O O . GLU A 1 137 ? 15.721 3.460 -22.261 1.00 86.88 137 GLU A O 1
ATOM 1071 N N . ASN A 1 138 ? 16.615 3.991 -20.284 1.00 88.62 138 ASN A N 1
ATOM 1072 C CA . ASN A 1 138 ? 17.750 4.703 -20.874 1.00 88.62 138 ASN A CA 1
ATOM 1073 C C . ASN A 1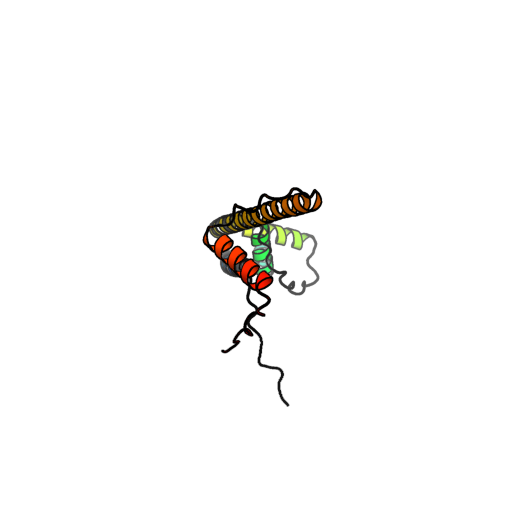 138 ? 18.652 3.798 -21.726 1.00 88.62 138 ASN A C 1
ATOM 1075 O O . ASN A 1 138 ? 19.206 4.264 -22.722 1.00 88.62 138 ASN A O 1
ATOM 1079 N N . VAL A 1 139 ? 18.829 2.528 -21.352 1.00 90.38 139 VAL A N 1
ATOM 1080 C CA . VAL A 1 139 ? 19.580 1.557 -22.166 1.00 90.38 139 VAL A CA 1
ATOM 1081 C C . VAL A 1 139 ? 18.847 1.291 -23.478 1.00 90.38 139 VAL A C 1
ATOM 1083 O O . VAL A 1 139 ? 19.468 1.368 -24.535 1.00 90.38 139 VAL A O 1
ATOM 1086 N N . ILE A 1 140 ? 17.531 1.072 -23.427 1.00 89.62 140 ILE A N 1
ATOM 1087 C CA . ILE A 1 140 ? 16.699 0.862 -24.622 1.00 89.62 140 ILE A CA 1
ATOM 1088 C C . ILE A 1 140 ? 16.755 2.087 -25.541 1.00 89.62 140 ILE A C 1
ATOM 1090 O O . ILE A 1 140 ? 16.959 1.948 -26.744 1.00 89.62 140 ILE A O 1
ATOM 1094 N N . LEU A 1 141 ? 16.644 3.297 -24.986 1.00 85.06 141 LEU A N 1
ATOM 1095 C CA . LEU A 1 141 ? 16.730 4.540 -25.758 1.00 85.06 141 LEU A CA 1
ATOM 1096 C C . LEU A 1 141 ? 18.105 4.736 -26.404 1.00 85.06 141 LEU A C 1
ATOM 1098 O O . LEU A 1 141 ? 18.188 5.209 -27.538 1.00 85.06 141 LEU A O 1
ATOM 1102 N N . LYS A 1 142 ? 19.191 4.378 -25.707 1.00 89.06 142 LYS A N 1
ATOM 1103 C CA . LYS A 1 142 ? 20.542 4.405 -26.285 1.00 89.06 142 LYS A CA 1
ATOM 1104 C C . LYS A 1 142 ? 20.669 3.415 -27.437 1.00 89.06 142 LYS A C 1
ATOM 1106 O O . LYS A 1 142 ? 21.121 3.813 -28.504 1.00 89.06 142 LYS A O 1
ATOM 1111 N N . GLN A 1 143 ? 20.206 2.183 -27.245 1.00 89.38 143 GLN A N 1
ATOM 1112 C CA . GLN A 1 143 ? 20.241 1.153 -28.279 1.00 89.38 143 GLN A CA 1
ATOM 1113 C C . GLN A 1 143 ? 19.399 1.546 -29.500 1.00 89.38 143 GLN A C 1
ATOM 1115 O O . GLN A 1 143 ? 19.853 1.409 -30.629 1.00 89.38 143 GLN A O 1
ATOM 1120 N N . ALA A 1 144 ? 18.211 2.118 -29.295 1.00 86.62 144 ALA A N 1
ATOM 1121 C CA . ALA A 1 144 ? 17.376 2.620 -30.385 1.00 86.62 144 ALA A CA 1
ATOM 1122 C C . ALA A 1 144 ? 18.070 3.740 -31.181 1.00 86.62 144 ALA A C 1
ATOM 1124 O O . ALA A 1 144 ? 17.980 3.772 -32.406 1.00 86.62 144 ALA A O 1
ATOM 1125 N N . ARG A 1 145 ? 18.799 4.639 -30.501 1.00 84.50 145 ARG A N 1
ATOM 1126 C CA . ARG A 1 145 ? 19.599 5.680 -31.166 1.00 84.50 145 ARG A CA 1
ATOM 1127 C C . ARG A 1 145 ? 20.762 5.098 -31.961 1.00 84.50 145 ARG A C 1
ATOM 1129 O O . ARG A 1 145 ? 21.034 5.598 -33.046 1.00 84.50 145 ARG A O 1
ATOM 1136 N N . GLU A 1 146 ? 21.458 4.098 -31.431 1.00 83.81 146 GLU A N 1
ATOM 1137 C CA . GLU A 1 146 ? 22.553 3.424 -32.142 1.00 83.81 146 GLU A CA 1
ATOM 1138 C C . GLU A 1 146 ? 22.030 2.707 -33.388 1.00 83.81 146 GLU A C 1
ATOM 1140 O O . GLU A 1 146 ? 22.486 3.021 -34.481 1.00 83.81 146 GLU A O 1
ATOM 1145 N N . ASN A 1 147 ? 20.970 1.906 -33.255 1.00 84.00 147 ASN A N 1
ATOM 1146 C CA . ASN A 1 147 ? 20.331 1.243 -34.393 1.00 84.00 147 ASN A CA 1
ATOM 1147 C C . ASN A 1 147 ? 19.883 2.247 -35.469 1.00 84.00 147 ASN A C 1
ATOM 1149 O O . ASN A 1 147 ? 20.144 2.041 -36.645 1.00 84.00 147 ASN A O 1
ATOM 1153 N N . SER A 1 148 ? 19.282 3.380 -35.078 1.00 79.50 148 SER A N 1
ATOM 1154 C CA . SER A 1 148 ? 18.874 4.402 -36.053 1.00 79.50 148 SER A CA 1
ATOM 1155 C C . SER A 1 148 ? 20.052 5.043 -36.792 1.00 79.50 148 SER A C 1
ATOM 1157 O O . SER A 1 148 ? 19.897 5.468 -37.931 1.00 79.50 148 SER A O 1
ATOM 1159 N N . LYS A 1 149 ? 21.231 5.134 -36.161 1.00 77.56 149 LYS A N 1
ATOM 1160 C CA . LYS A 1 149 ? 22.438 5.639 -36.827 1.00 77.56 149 LYS A CA 1
ATOM 1161 C C . LYS A 1 149 ? 22.973 4.625 -37.822 1.00 77.56 149 LYS A C 1
ATOM 1163 O O . LYS A 1 149 ? 23.362 5.040 -38.906 1.00 77.56 149 LYS A O 1
ATOM 1168 N N . ASP A 1 150 ? 22.963 3.347 -37.459 1.00 72.38 150 ASP A N 1
ATOM 1169 C CA . ASP A 1 150 ? 23.372 2.264 -38.351 1.00 72.38 150 ASP A CA 1
ATOM 1170 C C . ASP A 1 150 ? 22.436 2.196 -39.573 1.00 72.38 150 ASP A C 1
ATOM 1172 O O . ASP A 1 150 ? 22.913 2.174 -40.703 1.00 72.38 150 ASP A O 1
ATOM 1176 N N . ASP A 1 151 ? 21.117 2.320 -39.373 1.00 76.38 151 ASP A N 1
ATOM 1177 C CA . ASP A 1 151 ? 20.128 2.373 -40.463 1.00 76.38 151 ASP A CA 1
ATOM 1178 C C . ASP A 1 151 ? 20.335 3.591 -41.388 1.00 76.38 151 ASP A C 1
ATOM 1180 O O . ASP A 1 151 ? 20.201 3.493 -42.611 1.00 76.38 151 ASP A O 1
ATOM 1184 N N . ILE A 1 152 ? 20.671 4.758 -40.822 1.00 75.31 152 ILE A N 1
ATOM 1185 C CA . ILE A 1 152 ? 20.977 5.972 -41.597 1.00 75.31 152 ILE A CA 1
ATOM 1186 C C . ILE A 1 152 ? 22.301 5.817 -42.356 1.00 75.31 152 ILE A C 1
ATOM 1188 O O . ILE A 1 152 ? 22.379 6.227 -43.514 1.00 75.31 152 ILE A O 1
ATOM 1192 N N . ALA A 1 153 ? 23.331 5.239 -41.736 1.00 71.31 153 ALA A N 1
ATOM 1193 C CA . ALA A 1 153 ? 24.621 4.989 -42.374 1.00 71.31 153 ALA A CA 1
ATOM 1194 C C . ALA A 1 153 ? 24.479 4.008 -43.551 1.00 71.31 153 ALA A C 1
ATOM 1196 O O . ALA A 1 153 ? 25.012 4.263 -44.635 1.00 71.31 153 ALA A O 1
ATOM 1197 N N . ASP A 1 154 ? 23.682 2.951 -43.373 1.00 71.62 154 ASP A N 1
ATOM 1198 C CA . ASP A 1 154 ? 23.330 2.004 -44.431 1.00 71.62 154 ASP A CA 1
ATOM 1199 C C . ASP A 1 154 ? 22.529 2.685 -45.558 1.00 71.62 154 ASP A C 1
ATOM 1201 O O . ASP A 1 154 ? 22.817 2.465 -46.737 1.00 71.62 154 ASP A O 1
ATOM 1205 N N . PHE A 1 155 ? 21.575 3.567 -45.229 1.00 75.06 155 PHE A N 1
ATOM 1206 C CA . PHE A 1 155 ? 20.795 4.325 -46.217 1.00 75.06 155 PHE A CA 1
ATOM 1207 C C . PHE A 1 155 ? 21.639 5.328 -47.019 1.00 75.06 155 PHE A C 1
ATOM 1209 O O . PHE A 1 155 ? 21.472 5.453 -48.232 1.00 75.06 155 PHE A O 1
ATOM 1216 N N . LEU A 1 156 ? 22.562 6.036 -46.363 1.00 78.00 156 LEU A N 1
ATOM 1217 C CA . LEU A 1 156 ? 23.471 6.993 -47.004 1.00 78.00 156 LEU A CA 1
ATOM 1218 C C . LEU A 1 156 ? 24.609 6.307 -47.779 1.00 78.00 156 LEU A C 1
ATOM 1220 O O . LEU A 1 156 ? 25.398 6.986 -48.438 1.00 78.00 156 LEU A O 1
ATOM 1224 N N . GLY A 1 157 ? 24.695 4.974 -47.730 1.00 63.84 157 GLY A N 1
ATOM 1225 C CA . GLY A 1 157 ? 25.736 4.210 -48.409 1.00 63.84 15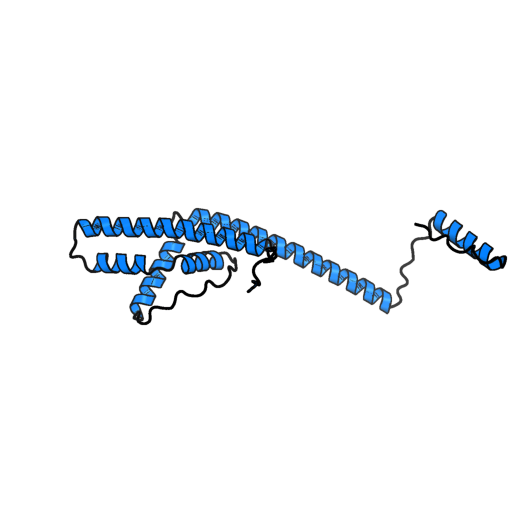7 GLY A CA 1
ATOM 1226 C C . GLY A 1 157 ? 27.131 4.468 -47.838 1.00 63.84 157 GLY A C 1
ATOM 1227 O O . GLY A 1 157 ? 28.129 4.288 -48.549 1.00 63.84 157 GLY A O 1
ATOM 1228 N N . GLU A 1 158 ? 27.227 4.891 -46.571 1.00 59.81 158 GLU A N 1
ATOM 1229 C CA . GLU A 1 158 ? 28.504 4.993 -45.875 1.00 59.81 158 GLU A CA 1
ATOM 1230 C C . GLU A 1 158 ? 29.049 3.579 -45.680 1.00 59.81 158 GLU A C 1
ATOM 1232 O O . GLU A 1 158 ? 28.734 2.868 -44.732 1.00 59.81 158 GLU A O 1
ATOM 1237 N N . ASN A 1 159 ? 29.868 3.138 -46.638 1.00 58.84 159 ASN A N 1
ATOM 1238 C CA . ASN A 1 159 ? 30.527 1.843 -46.606 1.00 58.84 159 ASN A CA 1
ATOM 1239 C C . ASN A 1 159 ? 31.367 1.727 -45.329 1.00 58.84 159 ASN A C 1
ATOM 1241 O O . ASN A 1 159 ? 32.536 2.132 -45.303 1.00 58.84 159 ASN A O 1
ATOM 1245 N N . HIS A 1 160 ? 30.807 1.119 -44.282 1.00 59.44 160 HIS A N 1
ATOM 1246 C CA . HIS A 1 160 ? 31.581 0.680 -43.136 1.00 59.44 160 HIS A CA 1
ATOM 1247 C C . HIS A 1 160 ? 32.723 -0.191 -43.661 1.00 59.44 160 HIS A C 1
ATOM 1249 O O . HIS A 1 160 ? 32.512 -1.271 -44.226 1.00 59.44 160 HIS A O 1
ATOM 1255 N N . LYS A 1 161 ? 33.961 0.303 -43.523 1.00 61.44 161 LYS A N 1
ATOM 1256 C CA . LYS A 1 161 ? 35.170 -0.443 -43.881 1.00 61.44 161 LYS A CA 1
ATOM 1257 C C . LYS A 1 161 ? 35.147 -1.748 -43.094 1.00 61.44 161 LYS A C 1
ATOM 1259 O O . LYS A 1 161 ? 35.486 -1.770 -41.914 1.00 61.44 161 LYS A O 1
ATOM 1264 N N . LYS A 1 162 ? 34.749 -2.846 -43.746 1.00 63.41 162 LYS A N 1
ATOM 1265 C CA . LYS A 1 162 ? 34.852 -4.187 -43.165 1.00 63.41 162 LYS A CA 1
ATOM 1266 C C . LYS A 1 162 ? 36.302 -4.370 -42.732 1.00 63.41 162 LYS A C 1
ATOM 1268 O O . LYS A 1 162 ? 37.214 -4.183 -43.544 1.00 63.41 162 LYS A O 1
ATOM 1273 N N . ASN A 1 163 ? 36.506 -4.687 -41.453 1.00 64.62 163 ASN A N 1
ATOM 1274 C CA . ASN A 1 163 ? 37.835 -4.925 -40.904 1.00 64.62 163 ASN A CA 1
ATOM 1275 C C . ASN A 1 163 ? 38.607 -5.860 -41.832 1.00 64.62 163 ASN A C 1
ATOM 1277 O O . ASN A 1 163 ? 38.072 -6.867 -42.310 1.00 64.62 163 ASN A O 1
ATOM 1281 N N . ARG A 1 164 ? 39.857 -5.485 -42.123 1.00 64.25 164 ARG A N 1
ATOM 1282 C CA . ARG A 1 164 ? 40.715 -6.190 -43.074 1.00 64.25 164 ARG A CA 1
ATOM 1283 C C . ARG A 1 164 ? 40.669 -7.685 -42.726 1.00 64.25 164 ARG A C 1
ATOM 1285 O O . ARG A 1 164 ? 41.023 -8.032 -41.600 1.00 64.25 164 ARG A O 1
ATOM 1292 N N . PRO A 1 165 ? 40.229 -8.572 -43.636 1.00 73.50 165 PRO A N 1
ATOM 1293 C CA . PRO A 1 165 ? 39.977 -9.962 -43.284 1.00 73.50 165 PRO A CA 1
ATOM 1294 C C . PRO A 1 165 ? 41.244 -10.584 -42.697 1.00 73.50 165 PRO A C 1
ATOM 1296 O O . PRO A 1 165 ? 42.338 -10.428 -43.261 1.00 73.50 165 PRO A O 1
ATOM 1299 N N . GLY A 1 166 ? 41.098 -11.257 -41.553 1.00 77.44 166 GLY A N 1
ATOM 1300 C CA . GLY A 1 166 ? 42.191 -11.983 -40.911 1.00 77.44 166 GLY A CA 1
ATOM 1301 C C . GLY A 1 166 ? 42.769 -13.050 -41.845 1.00 77.44 166 GLY A C 1
ATOM 1302 O O . GLY A 1 166 ? 42.121 -13.459 -42.814 1.00 77.44 166 GLY A O 1
ATOM 1303 N N . GLN A 1 167 ? 43.991 -13.521 -41.574 1.00 68.94 167 GLN A N 1
ATOM 1304 C CA . GLN A 1 167 ? 44.690 -14.448 -42.479 1.00 68.94 167 GLN A CA 1
ATOM 1305 C C . GLN A 1 167 ? 43.859 -15.692 -42.836 1.00 68.94 167 GLN A C 1
ATOM 1307 O O . GLN A 1 167 ? 43.856 -16.120 -43.989 1.00 68.94 167 GLN A O 1
ATOM 1312 N N . ARG A 1 168 ? 43.094 -16.233 -41.878 1.00 72.62 168 ARG A N 1
ATOM 1313 C CA . ARG A 1 168 ? 42.229 -17.403 -42.090 1.00 72.62 168 ARG A CA 1
ATOM 1314 C C . ARG A 1 168 ? 41.104 -17.135 -43.095 1.00 72.62 168 ARG A C 1
ATOM 1316 O O . ARG A 1 168 ? 40.884 -17.951 -43.985 1.00 72.62 168 ARG A O 1
ATOM 1323 N N . ALA A 1 169 ? 40.454 -15.974 -43.005 1.00 80.00 169 ALA A N 1
ATOM 1324 C CA . ALA A 1 169 ? 39.395 -15.575 -43.932 1.00 80.00 169 ALA A CA 1
ATOM 1325 C C . ALA A 1 169 ? 39.940 -15.342 -45.352 1.00 80.00 169 ALA A C 1
ATOM 1327 O O . ALA A 1 169 ? 39.289 -15.691 -46.335 1.00 80.00 169 ALA A O 1
ATOM 1328 N N . ARG A 1 170 ? 41.168 -14.818 -45.476 1.00 80.31 170 ARG A N 1
ATOM 1329 C CA . ARG A 1 170 ? 41.833 -14.681 -46.783 1.00 80.31 170 ARG A CA 1
ATOM 1330 C C . ARG A 1 170 ? 42.182 -16.028 -47.401 1.00 80.31 170 ARG A C 1
ATOM 1332 O O . ARG A 1 170 ? 41.924 -16.211 -48.584 1.00 80.31 170 ARG A O 1
ATOM 1339 N N . LYS A 1 171 ? 42.702 -16.969 -46.602 1.00 78.75 171 LYS A N 1
ATOM 1340 C CA . LYS A 1 171 ? 42.985 -18.338 -47.061 1.00 78.75 171 LYS A CA 1
ATOM 1341 C C . LYS A 1 171 ? 41.718 -19.047 -47.543 1.00 78.75 171 LYS A C 1
ATOM 1343 O O . LYS A 1 171 ? 41.737 -19.630 -48.615 1.00 78.75 171 LYS A O 1
ATOM 1348 N N . GLN A 1 172 ? 40.606 -18.940 -46.811 1.00 78.62 172 GLN A N 1
ATOM 1349 C CA . GLN A 1 172 ? 39.327 -19.522 -47.241 1.00 78.62 172 GLN A CA 1
ATOM 1350 C C . GLN A 1 172 ? 38.793 -18.893 -48.532 1.00 78.62 172 GLN A C 1
ATOM 1352 O O . GLN A 1 172 ? 38.311 -19.610 -49.406 1.00 78.62 172 GLN A O 1
ATOM 1357 N N . LYS A 1 173 ? 38.904 -17.566 -48.678 1.00 81.75 173 LYS A N 1
ATOM 1358 C CA . LYS A 1 173 ? 38.477 -16.880 -49.903 1.00 81.75 173 LYS A CA 1
ATOM 1359 C C . LYS A 1 173 ? 39.323 -17.294 -51.112 1.00 81.75 173 LYS A C 1
ATOM 1361 O O . LYS A 1 173 ? 38.750 -17.589 -52.154 1.00 81.75 173 LYS A O 1
ATOM 1366 N N . ALA A 1 174 ? 40.647 -17.359 -50.959 1.00 80.62 174 ALA A N 1
ATOM 1367 C CA . ALA A 1 174 ? 41.554 -17.815 -52.014 1.00 80.62 174 ALA A CA 1
ATOM 1368 C C . ALA A 1 174 ? 41.256 -19.265 -52.427 1.00 80.62 174 ALA A C 1
ATOM 1370 O O . ALA A 1 174 ? 41.128 -19.550 -53.612 1.00 80.62 174 ALA A O 1
ATOM 1371 N N . LEU A 1 175 ? 41.033 -20.146 -51.448 1.00 79.44 175 LEU A N 1
ATOM 1372 C CA . LEU A 1 175 ? 40.720 -21.553 -51.690 1.00 79.44 175 LEU A CA 1
ATOM 1373 C C . LEU A 1 175 ? 39.386 -21.732 -52.434 1.00 79.44 175 LEU A C 1
ATOM 1375 O O . LEU A 1 175 ? 39.306 -22.527 -53.365 1.00 79.44 175 LEU A O 1
ATOM 1379 N N . MET A 1 176 ? 38.353 -20.948 -52.099 1.00 75.62 176 MET A N 1
ATOM 1380 C CA . MET A 1 176 ? 37.097 -20.955 -52.864 1.00 75.62 176 MET A CA 1
ATOM 1381 C C . MET A 1 176 ? 37.254 -20.397 -54.286 1.00 75.62 176 MET A C 1
ATOM 1383 O O . MET A 1 176 ? 36.565 -20.843 -55.202 1.00 75.62 176 MET A O 1
ATOM 1387 N N . GLU A 1 177 ? 38.137 -19.422 -54.498 1.00 78.00 177 GLU A N 1
ATOM 1388 C CA . GLU A 1 177 ? 38.372 -18.850 -55.826 1.00 78.00 177 GLU A CA 1
ATOM 1389 C C . GLU A 1 177 ? 39.174 -19.800 -56.732 1.00 78.00 177 GLU A C 1
ATOM 1391 O O . GLU A 1 177 ? 38.854 -19.936 -57.913 1.00 78.00 177 GLU A O 1
ATOM 1396 N N . GLU A 1 178 ? 40.148 -20.526 -56.178 1.00 72.19 178 GLU A N 1
ATOM 1397 C CA . GLU A 1 178 ? 40.862 -21.609 -56.871 1.00 72.19 178 GLU A CA 1
ATOM 1398 C C . GLU A 1 178 ? 39.935 -22.783 -57.213 1.00 72.19 178 GLU A C 1
ATOM 1400 O O . GLU A 1 178 ? 39.992 -23.322 -58.321 1.00 72.19 178 GLU A O 1
ATOM 1405 N N . GLN A 1 179 ? 39.013 -23.143 -56.315 1.00 71.00 179 GLN A N 1
ATOM 1406 C CA . GLN A 1 179 ? 37.987 -24.156 -56.592 1.00 71.00 179 GLN A CA 1
ATOM 1407 C C . GLN A 1 179 ? 37.034 -23.724 -57.716 1.00 71.00 179 GLN A C 1
ATOM 1409 O O . GLN A 1 179 ? 36.668 -24.534 -58.564 1.00 71.00 179 GLN A O 1
ATOM 1414 N N . ARG A 1 180 ? 36.688 -22.433 -57.790 1.00 68.00 180 ARG A N 1
ATOM 1415 C CA . ARG A 1 180 ? 35.869 -21.885 -58.885 1.00 68.00 180 ARG A CA 1
ATOM 1416 C C . ARG A 1 180 ? 36.609 -21.843 -60.222 1.00 68.00 180 ARG A C 1
ATOM 1418 O O . ARG A 1 180 ? 35.998 -22.127 -61.246 1.00 68.00 180 ARG A O 1
ATOM 1425 N N . LYS A 1 181 ? 37.906 -21.517 -60.229 1.00 69.44 181 LYS A N 1
ATOM 1426 C CA . LYS A 1 181 ? 38.727 -21.470 -61.455 1.00 69.44 181 LYS A CA 1
ATOM 1427 C C . LYS A 1 181 ? 39.121 -22.854 -61.974 1.00 69.44 181 LYS A C 1
ATOM 1429 O O . LYS A 1 181 ? 39.308 -23.012 -63.173 1.00 69.44 181 LYS A O 1
ATOM 1434 N N . SER A 1 182 ? 39.210 -23.857 -61.101 1.00 62.91 182 SER A N 1
ATOM 1435 C CA . SER A 1 182 ? 39.541 -25.240 -61.481 1.00 62.91 182 SER A CA 1
ATOM 1436 C C . SER A 1 182 ? 38.341 -26.067 -61.965 1.00 62.91 182 SER A C 1
ATOM 1438 O O . SER A 1 182 ? 38.514 -27.234 -62.312 1.00 62.91 182 SER A O 1
ATOM 1440 N N . GLY A 1 183 ? 37.128 -25.496 -62.001 1.00 57.03 183 GLY A N 1
ATOM 1441 C CA . GLY A 1 183 ? 35.930 -26.148 -62.550 1.00 57.03 183 GLY A CA 1
ATOM 1442 C C . GLY A 1 183 ? 35.475 -27.410 -61.804 1.00 57.03 183 GLY A C 1
ATOM 1443 O O . GLY A 1 183 ? 34.576 -28.107 -62.271 1.00 57.03 183 GLY A O 1
ATOM 1444 N N . LYS A 1 184 ? 36.068 -27.728 -60.648 1.00 57.25 184 LYS A N 1
ATOM 1445 C CA . LYS A 1 184 ? 35.705 -28.905 -59.858 1.00 57.25 184 LYS A CA 1
ATOM 1446 C C . LYS A 1 184 ? 34.636 -28.497 -58.848 1.00 57.25 184 LYS A C 1
ATOM 1448 O O . LYS A 1 184 ? 34.921 -27.777 -57.893 1.00 57.25 184 LYS A O 1
ATOM 1453 N N . ALA A 1 185 ? 33.397 -28.922 -59.094 1.00 50.34 185 ALA A N 1
ATOM 1454 C CA . ALA A 1 185 ? 32.283 -28.715 -58.174 1.00 50.34 185 ALA A CA 1
ATOM 1455 C C . ALA A 1 185 ? 32.666 -29.164 -56.747 1.00 50.34 185 ALA A C 1
ATOM 1457 O O . ALA A 1 185 ? 33.346 -30.188 -56.601 1.00 50.34 185 ALA A O 1
ATOM 1458 N N . PRO A 1 186 ? 32.264 -28.422 -55.697 1.00 53.59 186 PRO A N 1
ATOM 1459 C CA . PRO A 1 186 ? 32.527 -28.842 -54.328 1.00 53.59 186 PRO A CA 1
ATOM 1460 C C . PRO A 1 186 ? 31.849 -30.197 -54.069 1.00 53.59 186 PRO A C 1
ATOM 1462 O O . PRO A 1 186 ? 30.737 -30.417 -54.561 1.00 53.59 186 PRO A O 1
ATOM 1465 N N . PRO A 1 187 ? 32.485 -31.116 -53.316 1.00 54.81 187 PRO A N 1
ATOM 1466 C CA . PRO A 1 187 ? 31.829 -32.357 -52.927 1.00 54.81 187 PRO A CA 1
ATOM 1467 C C . PRO A 1 187 ? 30.558 -32.028 -52.129 1.00 54.81 187 PRO A C 1
ATOM 1469 O O . PRO A 1 187 ? 30.553 -31.038 -51.385 1.00 54.81 187 PRO A O 1
ATOM 1472 N N . PRO A 1 188 ? 29.477 -32.817 -52.284 1.00 45.38 188 PRO A N 1
ATOM 1473 C CA . PRO A 1 188 ? 28.237 -32.571 -51.567 1.00 45.38 188 PRO A CA 1
ATOM 1474 C C . PRO A 1 188 ? 28.532 -32.553 -50.070 1.00 45.38 188 PRO A C 1
ATOM 1476 O O . PRO A 1 188 ? 29.232 -33.427 -49.554 1.00 45.38 188 PRO 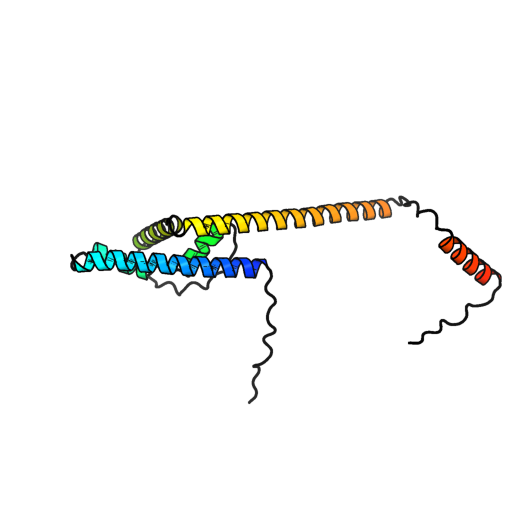A O 1
ATOM 1479 N N . SER A 1 189 ? 28.017 -31.528 -49.390 1.00 50.91 189 SER A N 1
ATOM 1480 C CA . SER A 1 189 ? 28.056 -31.430 -47.938 1.00 50.91 189 SER A CA 1
ATOM 1481 C C . SER A 1 189 ? 27.532 -32.735 -47.351 1.00 50.91 189 SER A C 1
ATOM 1483 O O . SER A 1 189 ? 26.351 -33.052 -47.501 1.00 50.91 189 SER A O 1
ATOM 1485 N N . SER A 1 190 ? 28.406 -33.498 -46.697 1.00 42.56 190 SER A N 1
ATOM 1486 C CA . SER A 1 190 ? 27.993 -34.622 -45.872 1.00 42.56 190 SER A CA 1
ATOM 1487 C C . SER A 1 190 ? 27.280 -34.054 -44.649 1.00 42.56 190 SER A C 1
ATOM 1489 O O . SER A 1 190 ? 27.894 -33.736 -43.632 1.00 42.56 190 SER A O 1
ATOM 1491 N N . THR A 1 191 ? 25.974 -33.877 -44.791 1.00 49.78 191 THR A N 1
ATOM 1492 C CA . THR A 1 191 ? 25.034 -33.775 -43.685 1.00 49.78 191 THR A CA 1
ATOM 1493 C C . THR A 1 191 ? 24.903 -35.157 -43.073 1.00 49.78 191 THR A C 1
ATOM 1495 O O . THR A 1 191 ? 24.218 -35.986 -43.659 1.00 49.78 191 THR A O 1
ATOM 1498 N N . VAL A 1 192 ? 25.522 -35.418 -41.924 1.00 38.41 192 VAL A N 1
ATOM 1499 C CA . VAL A 1 192 ? 25.072 -36.476 -41.002 1.00 38.41 192 VAL A CA 1
ATOM 1500 C C . VAL A 1 192 ? 25.691 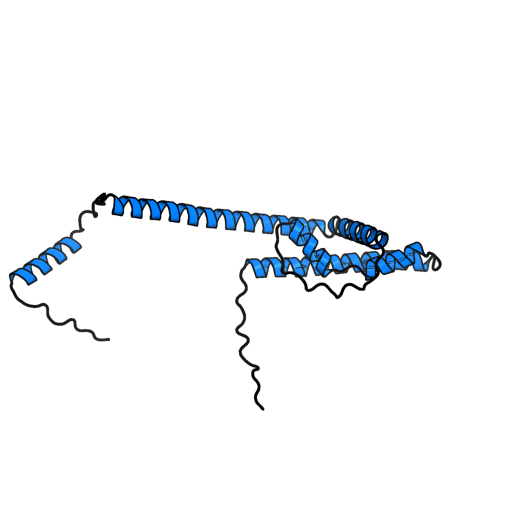-36.246 -39.610 1.00 38.41 192 VAL A C 1
ATOM 1502 O O . VAL A 1 192 ? 26.802 -35.720 -39.543 1.00 38.41 192 VAL A O 1
ATOM 1505 N N . PRO A 1 193 ? 25.095 -36.785 -38.535 1.00 48.66 193 PRO A N 1
ATOM 1506 C CA . PRO A 1 193 ? 23.928 -36.312 -37.789 1.00 48.66 193 PRO A CA 1
ATOM 1507 C C . PRO A 1 193 ? 24.288 -35.680 -36.428 1.00 48.66 193 PRO A C 1
ATOM 1509 O O . PRO A 1 193 ? 25.387 -35.956 -35.897 1.00 48.66 193 PRO A O 1
#

Radius of gyration: 33.54 Å; chains: 1; bounding box: 71×50×95 Å